Protein AF-0000000073372406 (afdb_homodimer)

Organism: Flavobacterium johnsoniae (strain ATCC 17061 / DSM 2064 / JCM 8514 / BCRC 14874 / CCUG 350202 / NBRC 14942 / NCIMB 11054 / UW101) (NCBI:txid376686)

Radius of gyration: 19.35 Å; Cα contacts (8 Å, |Δi|>4): 272; chains: 2; bounding box: 42×60×46 Å

InterPro domains:
  IPR002577 Helix-turn-helix, HxlR type [PF01638] (21-106)
  IPR002577 Helix-turn-helix, HxlR type [PS51118] (12-110)
  IPR036388 Winged helix-like DNA-binding domain superfamily [G3DSA:1.10.10.10] (1-115)
  IPR036390 Winged helix DNA-binding domain superfamily [SSF46785] (7-113)

Nearest PDB structures (foldseek):
  7kd3-assembly1_A  TM=9.545E-01  e=8.702E-09  Clostridioides difficile R20291
  7bzg-assembly3_J  TM=8.828E-01  e=2.198E-08  Bacillus subtilis subsp. subtilis str. 168
  4a5m-assembly1_B  TM=9.506E-01  e=9.099E-08  Bacillus subtilis
  4a5n-assembly2_D  TM=9.277E-01  e=8.554E-08  Bacillus subtilis
  5hs8-assembly1_A  TM=7.987E-01  e=4.262E-07  Bacillus subtilis subsp. subtilis str. 168

Secondary structure (DSSP, 8-state):
-----------SHHHHHHHHH-STTHHHHHHHHHTT--SHHHHHHH-TTS-HHHHHHHHHHHHHTTSEEEEEE-SSS-EEEEEE-HHHHTTHHHHHHHHHHHHHTHHHHHHHHHHHHHHT-/-----------SHHHHHHHHH-STTHHHHHHHHHTT--SHHHHHHH-TTS-HHHHHHHHHHHHHTTSEEEEEE-SSS-EEEEEE-HHHHTTHHHHHHHHHHHHHTHHHHHHHHHHHHHHT-

Solvent-accessible surface area (backbone atoms only — not comparable to full-atom values): 13699 Å² total; per-residue (Å²): 132,85,79,78,78,69,71,73,87,67,81,46,18,52,48,51,39,48,71,71,53,61,52,96,53,43,63,57,51,54,51,42,28,70,76,65,42,33,31,68,70,54,47,41,68,74,38,68,91,51,52,69,65,59,51,49,53,46,50,50,51,34,34,70,60,50,29,31,42,81,46,77,43,93,49,94,74,72,42,58,39,42,39,65,29,78,67,29,52,68,46,48,65,47,53,47,46,47,24,48,52,22,50,75,42,36,72,60,49,54,53,44,52,52,51,52,57,56,62,76,100,132,83,76,72,79,67,73,72,88,66,80,46,19,52,48,51,39,46,72,70,50,62,52,96,52,44,62,57,50,53,51,43,28,70,74,65,44,32,32,67,70,53,47,41,68,76,39,67,91,52,52,70,67,59,51,50,52,48,50,51,52,35,34,71,61,49,29,33,41,78,46,76,43,94,47,94,73,71,42,58,38,42,40,64,30,78,68,28,52,69,45,47,66,46,52,48,46,47,24,49,51,22,52,75,43,36,72,62,49,52,53,42,52,52,52,52,57,56,62,76,98

Structure (mmCIF, N/CA/C/O backbone):
data_AF-0000000073372406-model_v1
#
loop_
_entity.id
_entity.type
_entity.pdbx_description
1 polymer 'Transcriptional regulator, HxlR family'
#
loop_
_atom_site.group_PDB
_atom_site.id
_atom_site.type_symbol
_atom_site.label_atom_id
_atom_site.label_alt_id
_atom_site.label_comp_id
_atom_site.label_asym_id
_atom_site.label_entity_id
_atom_site.label_seq_id
_atom_site.pdbx_PDB_ins_code
_atom_site.Cartn_x
_atom_site.Cartn_y
_atom_site.Cartn_z
_atom_site.occupancy
_atom_site.B_iso_or_equiv
_atom_site.auth_seq_id
_atom_site.auth_comp_id
_atom_site.auth_asym_id
_atom_site.auth_atom_id
_atom_site.pdbx_PDB_model_num
ATOM 1 N N . MET A 1 1 ? 28.688 -9.805 18.547 1 23.86 1 MET A N 1
ATOM 2 C CA . MET A 1 1 ? 27.422 -9.906 19.266 1 23.86 1 MET A CA 1
ATOM 3 C C . MET A 1 1 ? 26.25 -9.633 18.328 1 23.86 1 MET A C 1
ATOM 5 O O . MET A 1 1 ? 26.141 -8.547 17.766 1 23.86 1 MET A O 1
ATOM 9 N N . TYR A 1 2 ? 25.766 -10.469 17.375 1 35.5 2 TYR A N 1
ATOM 10 C CA . TYR A 1 2 ? 25.031 -10.359 16.109 1 35.5 2 TYR A CA 1
ATOM 11 C C . TYR A 1 2 ? 23.719 -9.609 16.312 1 35.5 2 TYR A C 1
ATOM 13 O O . TYR A 1 2 ? 23.047 -9.781 17.328 1 35.5 2 TYR A O 1
ATOM 21 N N . GLU A 1 3 ? 23.516 -8.32 15.984 1 35.31 3 GLU A N 1
ATOM 22 C CA . GLU A 1 3 ? 22.5 -7.281 16.156 1 35.31 3 GLU A CA 1
ATOM 23 C C . GLU A 1 3 ? 21.094 -7.852 15.977 1 35.31 3 GLU A C 1
ATOM 25 O O . GLU A 1 3 ? 20.812 -8.555 15 1 35.31 3 GLU A O 1
ATOM 30 N N . ARG A 1 4 ? 20.25 -8.078 17 1 38 4 ARG A N 1
ATOM 31 C CA . ARG A 1 4 ? 18.875 -8.516 17.25 1 38 4 ARG A CA 1
ATOM 32 C C . ARG A 1 4 ? 17.922 -7.984 16.188 1 38 4 ARG A C 1
ATOM 34 O O . ARG A 1 4 ? 17.859 -6.777 15.945 1 38 4 ARG A O 1
ATOM 41 N N . LYS A 1 5 ? 17.812 -8.469 15.086 1 45.03 5 LYS A N 1
ATOM 42 C CA . LYS A 1 5 ? 16.734 -8.172 14.141 1 45.03 5 LYS A CA 1
ATOM 43 C C . LYS A 1 5 ? 15.414 -7.922 14.859 1 45.03 5 LYS A C 1
ATOM 45 O O . LYS A 1 5 ? 14.891 -8.805 15.539 1 45.03 5 LYS A O 1
ATOM 50 N N . THR A 1 6 ? 15.125 -6.879 15.617 1 45.88 6 THR A N 1
ATOM 51 C CA . THR A 1 6 ? 13.961 -6.469 16.406 1 45.88 6 THR A CA 1
ATOM 52 C C . THR A 1 6 ? 12.672 -6.824 15.68 1 45.88 6 THR A C 1
ATOM 54 O O . THR A 1 6 ? 12.562 -6.645 14.461 1 45.88 6 THR A O 1
ATOM 57 N N . THR A 1 7 ? 12.008 -7.844 16.156 1 52.88 7 THR A N 1
ATOM 58 C CA . THR A 1 7 ? 10.633 -8.148 15.766 1 52.88 7 THR A CA 1
ATOM 59 C C . THR A 1 7 ? 9.844 -6.867 15.523 1 52.88 7 THR A C 1
ATOM 61 O O . THR A 1 7 ? 9.859 -5.953 16.359 1 52.88 7 THR A O 1
ATOM 64 N N . PRO A 1 8 ? 9.68 -6.629 14.234 1 58.03 8 PRO A N 1
ATOM 65 C CA . PRO A 1 8 ? 8.898 -5.402 14.039 1 58.03 8 PRO A CA 1
ATOM 66 C C . PRO A 1 8 ? 7.785 -5.234 15.07 1 58.03 8 PRO A C 1
ATOM 68 O O . PRO A 1 8 ? 7.277 -6.227 15.602 1 58.03 8 PRO A O 1
ATOM 71 N N . ASN A 1 9 ? 7.734 -4.117 15.789 1 61.56 9 ASN A N 1
ATOM 72 C CA . ASN A 1 9 ? 6.61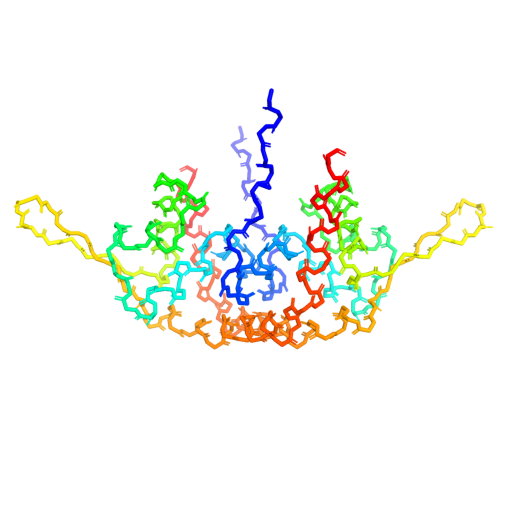3 -3.789 16.656 1 61.56 9 ASN A CA 1
ATOM 73 C C . ASN A 1 9 ? 5.281 -3.852 15.914 1 61.56 9 ASN A C 1
ATOM 75 O O . ASN A 1 9 ? 4.828 -2.846 15.367 1 61.56 9 ASN A O 1
ATOM 79 N N . LEU A 1 10 ? 4.84 -5.125 15.758 1 68.44 10 LEU A N 1
ATOM 80 C CA . LEU A 1 10 ? 3.574 -5.352 15.07 1 68.44 10 LEU A CA 1
ATOM 81 C C . LEU A 1 10 ? 2.404 -5.242 16.047 1 68.44 10 LEU A C 1
ATOM 83 O O . LEU A 1 10 ? 2.174 -6.148 16.844 1 68.44 10 LEU A O 1
ATOM 87 N N . ASN A 1 11 ? 1.784 -4.035 16.031 1 74.06 11 ASN A N 1
ATOM 88 C CA . ASN A 1 11 ? 0.797 -3.785 17.078 1 74.06 11 ASN A CA 1
ATOM 89 C C . ASN A 1 11 ? -0.62 -3.752 16.516 1 74.06 11 ASN A C 1
ATOM 91 O O . ASN A 1 11 ? -1.592 -3.686 17.266 1 74.06 11 ASN A O 1
ATOM 95 N N . CYS A 1 12 ? -0.733 -3.756 15.258 1 85.06 12 CYS A N 1
ATOM 96 C CA . CYS A 1 12 ? -2.086 -3.723 14.711 1 85.06 12 CYS A CA 1
ATOM 97 C C . CYS A 1 12 ? -2.129 -4.359 13.328 1 85.06 12 CYS A C 1
ATOM 99 O O . CYS A 1 12 ? -1.085 -4.641 12.734 1 85.06 12 CYS A O 1
ATOM 101 N N . GLY A 1 13 ? -3.309 -4.645 12.852 1 91.19 13 GLY A N 1
ATOM 102 C CA . GLY A 1 13 ? -3.518 -5.234 11.539 1 91.19 13 GLY A CA 1
ATOM 103 C C . GLY A 1 13 ? -2.861 -4.449 10.414 1 91.19 13 GLY A C 1
ATOM 104 O O . GLY A 1 13 ? -2.373 -5.031 9.445 1 91.19 13 GLY A O 1
ATOM 105 N N . LEU A 1 14 ? -2.801 -3.201 10.57 1 92.5 14 LEU A N 1
ATOM 106 C CA . LEU A 1 14 ? -2.189 -2.359 9.547 1 92.5 14 LEU A CA 1
ATOM 107 C C . LEU A 1 14 ? -0.685 -2.596 9.477 1 92.5 14 LEU A C 1
ATOM 109 O O . LEU A 1 14 ? -0.102 -2.594 8.383 1 92.5 14 LEU A O 1
ATOM 113 N N . ASP A 1 15 ? -0.069 -2.842 10.594 1 89.62 15 ASP A N 1
ATOM 114 C CA . ASP A 1 15 ? 1.354 -3.16 10.625 1 89.62 15 ASP A CA 1
ATOM 115 C C . ASP A 1 15 ? 1.642 -4.469 9.898 1 89.62 15 ASP A C 1
ATOM 117 O O . ASP A 1 15 ? 2.572 -4.547 9.094 1 89.62 15 ASP A O 1
ATOM 121 N N . LEU A 1 16 ? 0.846 -5.422 10.219 1 90.56 16 LEU A N 1
ATOM 122 C CA . LEU A 1 16 ? 1.025 -6.754 9.656 1 90.56 16 LEU A CA 1
ATOM 123 C C . LEU A 1 16 ? 0.877 -6.727 8.141 1 90.56 16 LEU A C 1
ATOM 125 O O . LEU A 1 16 ? 1.717 -7.273 7.418 1 90.56 16 LEU A O 1
ATOM 129 N N . ILE A 1 17 ? -0.151 -6.043 7.707 1 89.69 17 ILE A N 1
ATOM 130 C CA . ILE A 1 17 ? -0.413 -5.984 6.273 1 89.69 17 ILE A CA 1
ATOM 131 C C . ILE A 1 17 ? 0.701 -5.207 5.574 1 89.69 17 ILE A C 1
ATOM 133 O O . ILE A 1 17 ? 1.104 -5.551 4.461 1 89.69 17 ILE A O 1
ATOM 137 N N . GLY A 1 18 ? 1.164 -4.191 6.219 1 89.44 18 GLY A N 1
ATOM 138 C CA . GLY A 1 18 ? 2.264 -3.408 5.672 1 89.44 18 GLY A CA 1
ATOM 139 C C . GLY A 1 18 ? 3.51 -4.234 5.414 1 89.44 18 GLY A C 1
ATOM 140 O O . GLY A 1 18 ? 4.203 -4.023 4.414 1 89.44 18 GLY A O 1
ATOM 141 N N . GLU A 1 19 ? 3.756 -5.184 6.258 1 89.25 19 GLU A N 1
ATOM 142 C CA . GLU A 1 19 ? 4.926 -6.043 6.094 1 89.25 19 GLU A CA 1
ATOM 143 C C . GLU A 1 19 ? 4.734 -7.023 4.941 1 89.25 19 GLU A C 1
ATOM 145 O O . GLU A 1 19 ? 5.688 -7.359 4.238 1 89.25 19 GLU A O 1
ATOM 150 N N . VAL A 1 20 ? 3.541 -7.363 4.691 1 91.88 20 VAL A N 1
ATOM 151 C CA . VAL A 1 20 ? 3.26 -8.445 3.752 1 91.88 20 VAL A CA 1
ATOM 152 C C . VAL A 1 20 ? 2.939 -7.863 2.377 1 91.88 20 VAL A C 1
ATOM 154 O O . VAL A 1 20 ? 3.334 -8.422 1.352 1 91.88 20 VAL A O 1
ATOM 157 N N . LEU A 1 21 ? 2.312 -6.695 2.402 1 92.38 21 LEU A N 1
ATOM 158 C CA . LEU A 1 21 ? 1.768 -6.223 1.135 1 92.38 21 LEU A CA 1
ATOM 159 C C . LEU A 1 21 ? 2.498 -4.969 0.664 1 92.38 21 LEU A C 1
ATOM 161 O O . LEU A 1 21 ? 2.232 -4.461 -0.429 1 92.38 21 LEU A O 1
ATOM 165 N N . TYR A 1 22 ? 3.375 -4.527 1.542 1 91.62 22 TYR A N 1
ATOM 166 C CA . TYR A 1 22 ? 4.117 -3.367 1.058 1 91.62 22 TYR A CA 1
ATOM 167 C C . TYR A 1 22 ? 4.969 -3.729 -0.152 1 91.62 22 TYR A C 1
ATOM 169 O O . TYR A 1 22 ? 5.809 -4.629 -0.081 1 91.62 22 TYR A O 1
ATOM 177 N N . GLY A 1 23 ? 4.805 -3.094 -1.204 1 93.75 23 GLY A N 1
ATOM 178 C CA . GLY A 1 23 ? 5.363 -3.262 -2.535 1 93.75 23 GLY A CA 1
ATOM 179 C C . GLY A 1 23 ? 4.547 -2.582 -3.617 1 93.75 23 GLY A C 1
ATOM 180 O O . GLY A 1 23 ? 3.322 -2.717 -3.654 1 93.75 23 GLY A O 1
ATOM 181 N N . LYS A 1 24 ? 5.207 -1.889 -4.457 1 92.31 24 LYS A N 1
ATOM 182 C CA . LYS A 1 24 ? 4.508 -1.009 -5.387 1 92.31 24 LYS A CA 1
ATOM 183 C C . LYS A 1 24 ? 3.578 -1.803 -6.301 1 92.31 24 LYS A C 1
ATOM 185 O O . LYS A 1 24 ? 2.51 -1.319 -6.68 1 92.31 24 LYS A O 1
ATOM 190 N N . TRP A 1 25 ? 3.934 -3.059 -6.508 1 95.12 25 TRP A N 1
ATOM 191 C CA . TRP A 1 25 ? 3.225 -3.77 -7.57 1 95.12 25 TRP A CA 1
ATOM 192 C C . TRP A 1 25 ? 2.463 -4.965 -7.008 1 95.12 25 TRP A C 1
ATOM 194 O O . TRP A 1 25 ? 1.696 -5.613 -7.727 1 95.12 25 TRP A O 1
ATOM 204 N N . LYS A 1 26 ? 2.598 -5.188 -5.754 1 96.44 26 LYS A N 1
ATOM 205 C CA . LYS A 1 26 ? 2.059 -6.41 -5.168 1 96.44 26 LYS A CA 1
ATOM 206 C C . LYS A 1 26 ? 0.541 -6.465 -5.312 1 96.44 26 LYS A C 1
ATOM 208 O O . LYS A 1 26 ? -0.013 -7.5 -5.691 1 96.44 26 LYS A O 1
ATOM 213 N N . ILE A 1 27 ? -0.074 -5.363 -5.035 1 96.31 27 ILE A N 1
ATOM 214 C CA . ILE A 1 27 ? -1.532 -5.336 -5.086 1 96.31 27 ILE A CA 1
ATOM 215 C C . ILE A 1 27 ? -2.006 -5.555 -6.52 1 96.31 27 ILE A C 1
ATOM 217 O O . ILE A 1 27 ? -2.936 -6.328 -6.762 1 96.31 27 ILE A O 1
ATOM 221 N N . ARG A 1 28 ? -1.401 -4.969 -7.457 1 95.31 28 ARG A N 1
ATOM 222 C CA . ARG A 1 28 ? -1.77 -5.148 -8.859 1 95.31 28 ARG A CA 1
ATOM 223 C C . ARG A 1 28 ? -1.5 -6.582 -9.312 1 95.31 28 ARG A C 1
ATOM 225 O O . ARG A 1 28 ? -2.299 -7.164 -10.047 1 95.31 28 ARG A O 1
ATOM 232 N N . LEU A 1 29 ? -0.367 -7.078 -8.883 1 97.75 29 LEU A N 1
ATOM 233 C CA . LEU A 1 29 ? -0.053 -8.461 -9.211 1 97.75 29 LEU A CA 1
ATOM 234 C C . LEU A 1 29 ? -1.155 -9.398 -8.727 1 97.75 29 LEU A C 1
ATOM 236 O O . LEU A 1 29 ? -1.649 -10.234 -9.492 1 97.75 29 LEU A O 1
ATOM 240 N N . LEU A 1 30 ? -1.56 -9.211 -7.508 1 98.19 30 LEU A N 1
ATOM 241 C CA . LEU A 1 30 ? -2.604 -10.047 -6.934 1 98.19 30 LEU A CA 1
ATOM 242 C C . LEU A 1 30 ? -3.908 -9.906 -7.707 1 98.19 30 LEU A C 1
ATOM 244 O O . LEU A 1 30 ? -4.594 -10.891 -7.973 1 98.19 30 LEU A O 1
ATOM 248 N N . TRP A 1 31 ? -4.195 -8.688 -8.047 1 97.69 31 TRP A N 1
ATOM 249 C CA . TRP A 1 31 ? -5.434 -8.414 -8.773 1 97.69 31 TRP A CA 1
AT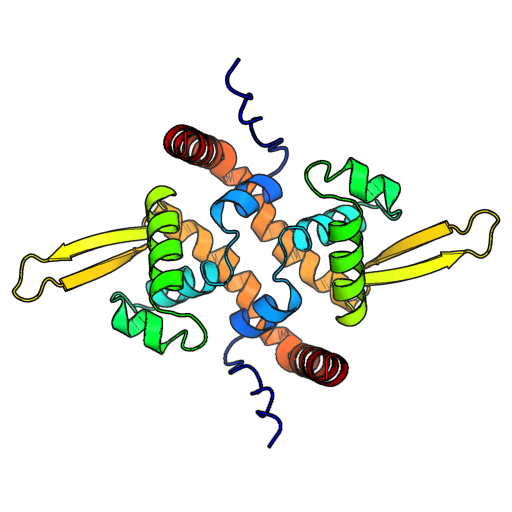OM 250 C C . TRP A 1 31 ? -5.426 -9.102 -10.141 1 97.69 31 TRP A C 1
ATOM 252 O O . TRP A 1 31 ? -6.383 -9.789 -10.5 1 97.69 31 TRP A O 1
ATOM 262 N N . PHE A 1 32 ? -4.363 -8.953 -10.898 1 97.62 32 PHE A N 1
ATOM 263 C CA . PHE A 1 32 ? -4.312 -9.5 -12.25 1 97.62 32 PHE A CA 1
ATOM 264 C C . PHE A 1 32 ? -4.242 -11.023 -12.219 1 97.62 32 PHE A C 1
ATOM 266 O O . PHE A 1 32 ? -4.805 -11.688 -13.086 1 97.62 32 PHE A O 1
ATOM 273 N N . ILE A 1 33 ? -3.561 -11.562 -11.234 1 98.56 33 ILE A N 1
ATOM 274 C CA . ILE A 1 33 ? -3.584 -13.016 -11.086 1 98.56 33 ILE A CA 1
ATOM 275 C C . ILE A 1 33 ? -5.012 -13.484 -10.828 1 98.56 33 ILE A C 1
ATOM 277 O O . ILE A 1 33 ? -5.461 -14.477 -11.406 1 98.56 33 ILE A O 1
ATOM 281 N N . ASN A 1 34 ? -5.664 -12.766 -9.992 1 98.12 34 ASN A N 1
ATOM 282 C CA . ASN A 1 34 ? -7.066 -13.062 -9.719 1 98.12 34 ASN A CA 1
ATOM 283 C C . ASN A 1 34 ? -7.91 -13.008 -10.984 1 98.12 34 ASN A C 1
ATOM 285 O O . ASN A 1 34 ? -8.859 -13.789 -11.141 1 98.12 34 ASN A O 1
ATOM 289 N N . GLU A 1 35 ? -7.637 -12.133 -11.859 1 97.25 35 GLU A N 1
ATOM 290 C CA . GLU A 1 35 ? -8.375 -11.945 -13.102 1 97.25 35 GLU A CA 1
ATOM 291 C C . GLU A 1 35 ? -8.016 -13.008 -14.133 1 97.25 35 GLU A C 1
ATOM 293 O O . GLU A 1 35 ? -8.586 -13.047 -15.219 1 97.25 35 GLU A O 1
ATOM 298 N N . GLY A 1 36 ? -6.961 -13.781 -13.883 1 97.62 36 GLY A N 1
ATOM 299 C CA . GLY A 1 36 ? -6.688 -14.906 -14.758 1 97.62 36 GLY A CA 1
ATOM 300 C C . GLY A 1 36 ? -5.367 -14.789 -15.5 1 97.62 36 GLY A C 1
ATOM 301 O O . GLY A 1 36 ? -5.027 -15.648 -16.312 1 97.62 36 GLY A O 1
ATOM 302 N N . HIS A 1 37 ? -4.637 -13.711 -15.25 1 97.06 37 HIS A N 1
ATOM 303 C CA . HIS A 1 37 ? -3.303 -13.586 -15.82 1 97.06 37 HIS A CA 1
ATOM 304 C C . HIS A 1 37 ? -2.275 -14.359 -15 1 97.06 37 HIS A C 1
ATOM 306 O O . HIS A 1 37 ? -1.933 -13.953 -13.891 1 97.06 37 HIS A O 1
ATOM 312 N N . LYS A 1 38 ? -1.682 -15.391 -15.555 1 96.31 38 LYS A N 1
ATOM 313 C CA . LYS A 1 38 ? -0.98 -16.375 -14.742 1 96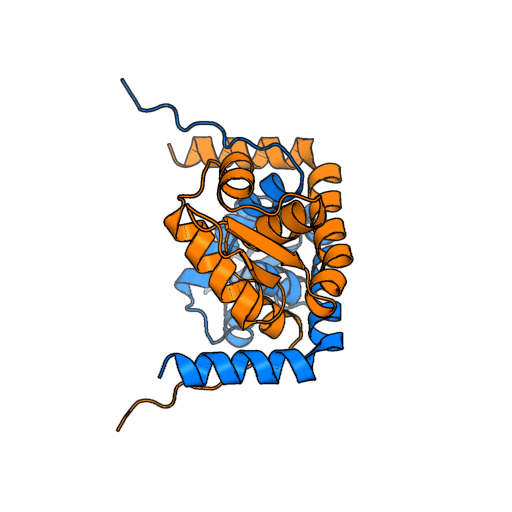.31 38 LYS A CA 1
ATOM 314 C C . LYS A 1 38 ? 0.517 -16.375 -15.039 1 96.31 38 LYS A C 1
ATOM 316 O O . LYS A 1 38 ? 1.321 -16.812 -14.211 1 96.31 38 LYS A O 1
ATOM 321 N N . ARG A 1 39 ? 0.866 -15.93 -16.219 1 97.69 39 ARG A N 1
ATOM 322 C CA . ARG A 1 39 ? 2.258 -16.062 -16.625 1 97.69 39 ARG A CA 1
ATOM 323 C C . ARG A 1 39 ? 3.027 -14.773 -16.406 1 97.69 39 ARG A C 1
ATOM 325 O O . ARG A 1 39 ? 2.467 -13.68 -16.531 1 97.69 39 ARG A O 1
ATOM 332 N N . PRO A 1 40 ? 4.352 -14.914 -16.203 1 97.56 40 PRO A N 1
ATOM 333 C CA . PRO A 1 40 ? 5.172 -13.719 -15.992 1 97.56 40 PRO A CA 1
ATOM 334 C C . PRO A 1 40 ? 5.055 -12.719 -17.141 1 97.56 40 PRO A C 1
ATOM 336 O O . PRO A 1 40 ? 4.941 -11.516 -16.922 1 97.56 40 PRO A O 1
ATOM 339 N N . SER A 1 41 ? 5.059 -13.25 -18.312 1 97.12 41 SER A N 1
ATOM 340 C CA . SER A 1 41 ? 4.98 -12.383 -19.484 1 97.12 41 SER A CA 1
ATOM 341 C C . SER A 1 41 ? 3.65 -11.641 -19.531 1 97.12 41 SER A C 1
ATOM 343 O O . SER A 1 41 ? 3.604 -10.469 -19.922 1 97.12 41 SER A O 1
ATOM 345 N N . GLU A 1 42 ? 2.553 -12.289 -19.203 1 97.75 42 GLU A N 1
ATOM 346 C CA . GLU A 1 42 ? 1.236 -11.664 -19.141 1 97.75 42 GLU A CA 1
ATOM 347 C C . GLU A 1 42 ? 1.198 -10.57 -18.078 1 97.75 42 GLU A C 1
ATOM 349 O O . GLU A 1 42 ? 0.675 -9.477 -18.312 1 97.75 42 GLU A O 1
ATOM 354 N N . LEU A 1 43 ? 1.759 -10.836 -16.938 1 97.75 43 LEU A N 1
ATOM 355 C CA . LEU A 1 43 ? 1.786 -9.883 -15.828 1 97.75 43 LEU A CA 1
ATOM 356 C C . LEU A 1 43 ? 2.645 -8.672 -16.172 1 97.75 43 LEU A C 1
ATOM 358 O O . LEU A 1 43 ? 2.273 -7.535 -15.883 1 97.75 43 LEU A O 1
ATOM 362 N N . GLN A 1 44 ? 3.713 -8.891 -16.859 1 97.31 44 GLN A N 1
ATOM 363 C CA . GLN A 1 44 ? 4.574 -7.809 -17.328 1 97.31 44 GLN A CA 1
ATOM 364 C C . GLN A 1 44 ? 3.83 -6.887 -18.281 1 97.31 44 GLN A C 1
ATOM 366 O O . GLN A 1 44 ? 3.977 -5.664 -18.219 1 97.31 44 GLN A O 1
ATOM 371 N N . ARG A 1 45 ? 3.061 -7.473 -19.172 1 96.06 45 ARG A N 1
ATOM 372 C CA . ARG A 1 45 ? 2.291 -6.688 -20.141 1 96.06 45 ARG A CA 1
ATOM 373 C C . ARG A 1 45 ? 1.266 -5.809 -19.438 1 96.06 45 ARG A C 1
ATOM 375 O O . ARG A 1 45 ? 0.984 -4.691 -19.875 1 96.06 45 ARG A O 1
ATOM 382 N N . LYS A 1 46 ? 0.732 -6.285 -18.344 1 94.69 46 LYS A N 1
ATOM 383 C CA . LYS A 1 46 ? -0.294 -5.559 -17.594 1 94.69 46 LYS A CA 1
ATOM 384 C C . LYS A 1 46 ? 0.323 -4.457 -16.734 1 94.69 46 LYS A C 1
ATOM 386 O O . LYS A 1 46 ? -0.36 -3.51 -16.344 1 94.69 46 LYS A O 1
ATOM 391 N N . ILE A 1 47 ? 1.594 -4.598 -16.422 1 94.44 47 ILE A N 1
ATOM 392 C CA . ILE A 1 47 ? 2.299 -3.629 -15.586 1 94.44 47 ILE A CA 1
ATOM 393 C C . ILE A 1 47 ? 3.578 -3.178 -16.281 1 94.44 47 ILE A C 1
ATOM 395 O O . ILE A 1 47 ? 4.684 -3.434 -15.805 1 94.44 47 ILE A O 1
ATOM 399 N N . PRO A 1 48 ? 3.43 -2.422 -17.312 1 93 48 PRO A N 1
ATOM 400 C CA . PRO A 1 48 ? 4.578 -2.1 -18.156 1 93 48 PRO A CA 1
ATOM 401 C C . PRO A 1 48 ? 5.57 -1.161 -17.484 1 93 48 PRO A C 1
ATOM 403 O O . PRO A 1 48 ? 6.738 -1.096 -17.875 1 93 48 PRO A O 1
ATOM 406 N N . ASP A 1 49 ? 5.172 -0.488 -16.469 1 91.25 49 ASP A N 1
ATOM 407 C CA . ASP A 1 49 ? 6.027 0.485 -15.797 1 91.25 49 ASP A CA 1
ATOM 408 C C . ASP A 1 49 ? 7.012 -0.206 -14.859 1 91.25 49 ASP A C 1
ATOM 410 O O . ASP A 1 49 ? 7.949 0.421 -14.359 1 91.25 49 ASP A O 1
ATOM 414 N N . ALA A 1 50 ? 6.848 -1.511 -14.633 1 94.25 50 ALA A N 1
ATOM 415 C CA . ALA A 1 50 ? 7.742 -2.277 -13.773 1 94.25 50 ALA A CA 1
ATOM 416 C C . ALA A 1 50 ? 8.695 -3.135 -14.602 1 94.25 50 ALA A C 1
ATOM 418 O O . ALA A 1 50 ? 8.305 -3.703 -15.625 1 94.25 50 ALA A O 1
ATOM 419 N N . SER A 1 51 ? 9.875 -3.23 -14.141 1 96.69 51 SER A N 1
ATOM 420 C CA . SER A 1 51 ? 10.789 -4.16 -14.789 1 96.69 51 SER A CA 1
ATOM 421 C C . SER A 1 51 ? 10.445 -5.605 -14.453 1 96.69 51 SER A C 1
ATOM 423 O O . SER A 1 51 ? 9.828 -5.875 -13.422 1 96.69 51 SER A O 1
ATOM 425 N N . ARG A 1 52 ? 10.922 -6.43 -15.281 1 96 52 ARG A N 1
ATOM 426 C CA . ARG A 1 52 ? 10.719 -7.852 -15.039 1 96 52 ARG A CA 1
ATOM 427 C C . ARG A 1 52 ? 11.359 -8.281 -13.719 1 96 52 ARG A C 1
ATOM 429 O O . ARG A 1 52 ? 10.797 -9.102 -12.992 1 96 52 ARG A O 1
ATOM 436 N N . ARG A 1 53 ? 12.453 -7.793 -13.477 1 97.38 53 ARG A N 1
ATOM 437 C CA . ARG A 1 53 ? 13.172 -8.125 -12.25 1 97.38 53 ARG A CA 1
ATOM 438 C C . ARG A 1 53 ? 12.352 -7.762 -11.016 1 97.38 53 ARG A C 1
ATOM 440 O O . ARG A 1 53 ? 12.195 -8.57 -10.102 1 97.38 53 ARG A O 1
ATOM 447 N N . VAL A 1 54 ? 11.812 -6.582 -10.977 1 97.62 54 VAL A N 1
ATOM 448 C CA . VAL A 1 54 ? 11.047 -6.098 -9.828 1 97.62 54 VAL A CA 1
ATOM 449 C C . VAL A 1 54 ? 9.781 -6.93 -9.664 1 97.62 54 VAL A C 1
ATOM 451 O O . VAL A 1 54 ? 9.414 -7.297 -8.539 1 97.62 54 VAL A O 1
ATOM 454 N N . LEU A 1 55 ? 9.125 -7.273 -10.742 1 97.94 55 LEU A N 1
ATOM 455 C CA . LEU A 1 55 ? 7.941 -8.117 -10.672 1 97.94 55 LEU A CA 1
ATOM 456 C C . LEU A 1 55 ? 8.289 -9.492 -10.109 1 97.94 55 LEU A C 1
ATOM 458 O O . LEU A 1 55 ? 7.559 -10.023 -9.273 1 97.94 55 LEU A O 1
ATOM 462 N N . ASN A 1 56 ? 9.398 -10.023 -10.547 1 97.69 56 ASN A N 1
ATOM 463 C CA . ASN A 1 56 ? 9.82 -11.336 -10.062 1 97.69 56 ASN A CA 1
ATOM 464 C C . ASN A 1 56 ? 10.117 -11.312 -8.562 1 97.69 56 ASN A C 1
ATOM 466 O O . ASN A 1 56 ? 9.758 -12.25 -7.844 1 97.69 56 ASN A O 1
ATOM 470 N N . ILE A 1 57 ? 10.781 -10.32 -8.172 1 97.69 57 ILE A N 1
ATOM 471 C CA . ILE A 1 57 ? 11.078 -10.172 -6.75 1 97.69 57 ILE A CA 1
ATOM 472 C C . ILE A 1 57 ? 9.781 -10.117 -5.953 1 97.69 57 ILE A C 1
ATOM 474 O O . ILE A 1 57 ? 9.633 -10.812 -4.949 1 97.69 57 ILE A O 1
ATOM 478 N N . GLN A 1 58 ? 8.805 -9.328 -6.395 1 97.88 58 GLN A N 1
ATOM 479 C CA . GLN A 1 58 ? 7.551 -9.18 -5.668 1 97.88 58 GLN A CA 1
ATOM 480 C C . GLN A 1 58 ? 6.719 -10.453 -5.742 1 97.88 58 GLN A C 1
ATOM 482 O O . GLN A 1 58 ? 6.039 -10.812 -4.777 1 97.88 58 GLN A O 1
ATOM 487 N N . LEU A 1 59 ? 6.781 -11.164 -6.836 1 98.31 59 LEU A N 1
ATOM 488 C CA . LEU A 1 59 ? 6.102 -12.453 -6.949 1 98.31 59 LEU A CA 1
ATOM 489 C C . LEU A 1 59 ? 6.688 -13.461 -5.969 1 98.31 59 LEU A C 1
ATOM 491 O O . LEU A 1 59 ? 5.945 -14.219 -5.328 1 98.31 59 LEU A O 1
ATOM 495 N N . LYS A 1 60 ? 7.984 -13.484 -5.883 1 97.25 60 LYS A N 1
ATOM 496 C CA . LYS A 1 60 ? 8.648 -14.375 -4.934 1 97.25 60 LYS A CA 1
ATOM 497 C C . LYS A 1 60 ? 8.227 -14.062 -3.502 1 97.25 60 LYS A C 1
ATOM 499 O O . LYS A 1 60 ? 7.957 -14.977 -2.717 1 97.25 60 LYS A O 1
ATOM 504 N N . GLU A 1 61 ? 8.188 -12.797 -3.154 1 96.44 61 GLU A N 1
ATOM 505 C CA . GLU A 1 61 ? 7.758 -12.391 -1.821 1 96.44 61 GLU A CA 1
ATOM 506 C C . GLU A 1 61 ? 6.316 -12.812 -1.549 1 96.44 61 GLU A C 1
ATOM 508 O O . GLU A 1 61 ? 5.996 -13.273 -0.452 1 96.44 61 GLU A O 1
ATOM 513 N N . LEU A 1 62 ? 5.457 -12.633 -2.529 1 97.75 62 LEU A N 1
ATOM 514 C CA . LEU A 1 62 ? 4.062 -13.039 -2.393 1 97.75 62 LEU A CA 1
ATOM 515 C C . LEU A 1 62 ? 3.949 -14.547 -2.197 1 97.75 62 LEU A C 1
ATOM 517 O O . LEU A 1 62 ? 3.088 -15.016 -1.451 1 97.75 62 LEU A O 1
ATOM 521 N N . GLU A 1 63 ? 4.816 -15.258 -2.881 1 97.38 63 GLU A N 1
ATOM 522 C CA . GLU A 1 63 ? 4.871 -16.703 -2.703 1 97.38 63 GLU A CA 1
ATOM 523 C C . GLU A 1 63 ? 5.32 -17.078 -1.291 1 97.38 63 GLU A C 1
ATOM 525 O O . GLU A 1 63 ? 4.711 -17.922 -0.638 1 97.38 63 GLU A O 1
ATOM 530 N N . GLU A 1 64 ? 6.344 -16.438 -0.826 1 94.94 64 GLU A N 1
ATOM 531 C CA . GLU A 1 64 ? 6.895 -16.688 0.501 1 94.94 64 GLU A CA 1
ATOM 532 C C . GLU A 1 64 ? 5.875 -16.375 1.593 1 94.94 64 GLU A C 1
ATOM 534 O O . GLU A 1 64 ? 5.879 -17.016 2.65 1 94.94 64 GLU A O 1
ATOM 539 N N . HIS A 1 65 ? 5.004 -15.438 1.314 1 95.81 65 HIS A N 1
ATOM 540 C CA . HIS A 1 65 ? 3.98 -15.078 2.289 1 95.81 65 HIS A CA 1
ATOM 541 C C . HIS A 1 65 ? 2.697 -15.867 2.053 1 95.81 65 HIS A C 1
ATOM 543 O O . HIS A 1 65 ? 1.651 -15.547 2.621 1 95.81 65 HIS A O 1
ATOM 549 N N . GLU A 1 66 ? 2.766 -16.781 1.141 1 97.44 66 GLU A N 1
ATOM 550 C CA . GLU A 1 66 ? 1.724 -17.781 0.923 1 97.44 66 GLU A CA 1
ATOM 551 C C . GLU A 1 66 ? 0.471 -17.156 0.321 1 97.44 66 GLU A C 1
ATOM 553 O O . GLU A 1 66 ? -0.639 -17.641 0.524 1 97.44 66 GLU A O 1
ATOM 558 N N . LEU A 1 67 ? 0.655 -16.078 -0.341 1 98.06 67 LEU A N 1
ATOM 559 C CA . LEU A 1 67 ? -0.468 -15.414 -0.997 1 98.06 67 LEU A CA 1
ATOM 560 C C . LEU A 1 67 ? -0.616 -15.891 -2.436 1 98.06 67 LEU A C 1
ATOM 562 O O . LEU A 1 67 ? -1.715 -15.867 -2.994 1 98.06 67 LEU A O 1
ATOM 566 N N . VAL A 1 68 ? 0.493 -16.297 -3.021 1 98.56 68 VAL A N 1
ATOM 567 C CA . VAL A 1 68 ? 0.543 -16.781 -4.402 1 98.56 68 VAL A CA 1
ATOM 568 C C . VAL A 1 68 ? 1.236 -18.141 -4.457 1 98.56 68 VAL A C 1
ATOM 570 O O . VAL A 1 68 ? 2.166 -18.391 -3.691 1 98.56 68 VAL A O 1
ATOM 573 N N . SER A 1 69 ? 0.713 -18.969 -5.348 1 98.62 69 SER A N 1
ATOM 574 C CA . SER A 1 69 ? 1.356 -20.25 -5.648 1 98.62 69 SER A CA 1
ATOM 575 C C . SER A 1 69 ? 2.004 -20.234 -7.027 1 98.62 69 SER A C 1
ATOM 577 O O . SER A 1 69 ? 1.438 -19.688 -7.977 1 98.62 69 SER A O 1
ATOM 579 N N . LYS A 1 70 ? 3.143 -20.766 -7.055 1 98.31 70 LYS A N 1
ATOM 580 C CA . LYS A 1 70 ? 3.895 -20.891 -8.305 1 98.31 70 LYS A CA 1
ATOM 581 C C . LYS A 1 70 ? 3.984 -22.344 -8.758 1 98.31 70 LYS A C 1
ATOM 583 O O . LYS A 1 70 ? 4.34 -23.219 -7.973 1 98.31 70 LYS A O 1
ATOM 588 N N . ILE A 1 71 ? 3.633 -22.609 -9.977 1 98 71 ILE A N 1
ATOM 589 C CA . ILE A 1 71 ? 3.762 -23.938 -10.562 1 98 71 ILE A CA 1
ATOM 590 C C . ILE A 1 71 ? 4.68 -23.891 -11.781 1 98 71 ILE A C 1
ATOM 592 O O . ILE A 1 71 ? 4.527 -23.016 -12.641 1 98 71 ILE A O 1
ATOM 596 N N . ILE A 1 72 ? 5.613 -24.75 -11.781 1 97.12 72 ILE A N 1
ATOM 597 C CA . ILE A 1 72 ? 6.523 -24.859 -12.914 1 97.12 72 ILE A CA 1
ATOM 598 C C . ILE A 1 72 ? 6.191 -26.109 -13.727 1 97.12 72 ILE A C 1
ATOM 600 O O . ILE A 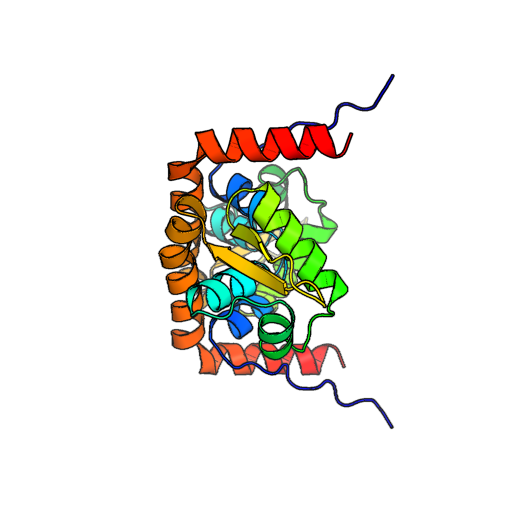1 72 ? 6.121 -27.203 -13.172 1 97.12 72 ILE A O 1
ATOM 604 N N . TYR A 1 73 ? 5.93 -25.969 -15.016 1 96.25 73 TYR A N 1
ATOM 605 C CA . TYR A 1 73 ? 5.672 -27.078 -15.922 1 96.25 73 TYR A CA 1
ATOM 606 C C . TYR A 1 73 ? 6.945 -27.484 -16.656 1 96.25 73 TYR A C 1
ATOM 608 O O . TYR A 1 73 ? 7.602 -26.656 -17.281 1 96.25 73 TYR A O 1
ATOM 616 N N . PRO A 1 74 ? 7.23 -28.688 -16.531 1 94.5 74 PRO A N 1
ATOM 617 C CA . PRO A 1 74 ? 8.477 -29.188 -17.125 1 94.5 74 PRO A CA 1
ATOM 618 C C . PRO A 1 74 ? 8.383 -29.375 -18.641 1 94.5 74 PRO A C 1
ATOM 620 O O . PRO A 1 74 ? 8.477 -30.484 -19.141 1 94.5 74 PRO A O 1
ATOM 623 N N . VAL A 1 75 ? 8.109 -28.453 -19.375 1 94.69 75 VAL A N 1
ATOM 624 C CA . VAL A 1 75 ? 8.125 -28.406 -20.828 1 94.69 75 VAL A CA 1
ATOM 625 C C . VAL A 1 75 ? 9.359 -27.641 -21.312 1 94.69 75 VAL A C 1
ATOM 627 O O . VAL A 1 75 ? 10.125 -27.109 -20.5 1 94.69 75 VAL A O 1
ATOM 630 N N . VAL A 1 76 ? 9.711 -27.797 -22.578 1 93.44 76 VAL A N 1
ATOM 631 C CA . VAL A 1 76 ? 10.844 -27.078 -23.141 1 93.44 76 VAL A CA 1
ATOM 632 C C . VAL A 1 76 ? 10.336 -25.969 -24.062 1 93.44 76 VAL A C 1
ATOM 634 O O . VAL A 1 76 ? 9.656 -26.234 -25.047 1 93.44 76 VAL A O 1
ATOM 637 N N . PRO A 1 77 ? 10.617 -24.625 -23.656 1 94.19 77 PRO A N 1
ATOM 638 C CA . PRO A 1 77 ? 11.211 -24.094 -22.422 1 94.19 77 PRO A CA 1
ATOM 639 C C . PRO A 1 77 ? 10.266 -24.172 -21.219 1 94.19 77 PRO A C 1
ATOM 641 O O . PRO A 1 77 ? 9.047 -24.219 -21.406 1 94.19 77 PRO A O 1
ATOM 644 N N . PRO A 1 78 ? 10.805 -24.156 -20.062 1 95.62 78 PRO A N 1
ATOM 645 C CA . PRO A 1 78 ? 9.938 -24.281 -18.891 1 95.62 78 PRO A CA 1
ATOM 646 C C . PRO A 1 78 ? 8.875 -23.188 -18.812 1 95.62 78 PRO A C 1
ATOM 648 O O . PRO A 1 78 ? 9.141 -22.047 -19.188 1 95.62 78 PRO A O 1
ATOM 651 N N . LYS A 1 79 ? 7.695 -23.656 -18.422 1 95.56 79 LYS A N 1
ATOM 652 C CA . LYS A 1 79 ? 6.578 -22.719 -18.266 1 95.56 79 LYS A CA 1
ATOM 653 C C . LYS A 1 79 ? 6.234 -22.516 -16.797 1 95.56 79 LYS A C 1
ATOM 655 O O . LYS A 1 79 ? 6.207 -23.469 -16.016 1 95.56 79 LYS A O 1
ATOM 660 N N . VAL A 1 80 ? 6.02 -21.234 -16.453 1 97.5 80 VAL A N 1
ATOM 661 C CA . VAL A 1 80 ? 5.68 -20.906 -15.07 1 97.5 80 VAL A CA 1
ATOM 662 C C . VAL A 1 80 ? 4.297 -20.25 -15.023 1 97.5 80 VAL A C 1
ATOM 664 O O . VAL A 1 80 ? 3.961 -19.438 -15.883 1 97.5 80 VAL A O 1
ATOM 667 N N . GLU A 1 81 ? 3.52 -20.703 -13.992 1 98.44 81 GLU A N 1
ATOM 668 C CA . GLU A 1 81 ? 2.215 -20.078 -13.781 1 98.44 81 GLU A CA 1
ATOM 669 C C . GLU A 1 81 ? 2.002 -19.734 -12.312 1 98.44 81 GLU A C 1
ATOM 671 O O . GLU A 1 81 ? 2.443 -20.469 -11.43 1 98.44 81 GLU A O 1
ATOM 676 N N . TYR A 1 82 ? 1.294 -18.625 -12.141 1 98.75 82 TYR A N 1
ATOM 677 C CA . TYR A 1 82 ? 0.942 -18.172 -10.797 1 98.75 82 TYR A CA 1
ATOM 678 C C . TYR A 1 82 ? -0.565 -18.234 -10.578 1 98.75 82 TYR A C 1
ATOM 680 O O . TYR A 1 82 ? -1.345 -17.969 -11.492 1 98.75 82 TYR A O 1
ATOM 688 N N . SER A 1 83 ? -0.953 -18.578 -9.383 1 98.69 83 SER A N 1
ATOM 689 C CA . SER A 1 83 ? -2.342 -18.547 -8.945 1 98.69 83 SER A CA 1
ATOM 690 C C . SER A 1 83 ? -2.447 -18.078 -7.492 1 98.69 83 SER A C 1
ATOM 692 O O . SER A 1 83 ? -1.472 -18.141 -6.742 1 98.69 83 SER A O 1
ATOM 694 N N . LEU A 1 84 ? -3.58 -17.531 -7.172 1 98.81 84 LEU A N 1
ATOM 695 C CA . LEU A 1 84 ? -3.785 -17.172 -5.773 1 98.81 84 LEU A CA 1
ATOM 696 C C . LEU A 1 84 ? -4.027 -18.422 -4.926 1 98.81 84 LEU A C 1
ATOM 698 O O . LEU A 1 84 ? -4.723 -19.344 -5.352 1 98.81 84 LEU A O 1
ATOM 702 N N . THR A 1 85 ? -3.383 -18.453 -3.777 1 98.69 85 THR A N 1
ATOM 703 C CA . THR A 1 85 ? -3.773 -19.453 -2.779 1 98.69 85 THR A CA 1
ATOM 704 C C . THR A 1 85 ? -5.129 -19.094 -2.174 1 98.69 85 THR A C 1
ATOM 706 O O . THR A 1 85 ? -5.68 -18.031 -2.445 1 98.69 85 THR A O 1
ATOM 709 N N . ASP A 1 86 ? -5.648 -20.094 -1.35 1 98.38 86 ASP A N 1
ATOM 710 C CA . ASP A 1 86 ? -6.871 -19.781 -0.618 1 98.38 86 ASP A CA 1
ATOM 711 C C . ASP A 1 86 ? -6.676 -18.547 0.275 1 98.38 86 ASP A C 1
ATOM 713 O O . ASP A 1 86 ? -7.57 -17.719 0.395 1 98.38 86 ASP A O 1
ATOM 717 N N . PHE A 1 87 ? -5.543 -18.469 0.926 1 98.19 87 PHE A N 1
ATOM 718 C CA . PHE A 1 87 ? -5.207 -17.328 1.767 1 98.19 87 PHE A CA 1
ATOM 719 C C . PHE A 1 87 ? -5.137 -16.047 0.939 1 98.19 87 PHE A C 1
ATOM 721 O O . PHE A 1 87 ? -5.695 -15.016 1.327 1 98.19 87 PHE A O 1
ATOM 728 N N . GLY A 1 88 ? -4.492 -16.078 -0.258 1 98.31 88 GLY A N 1
ATOM 729 C CA . GLY A 1 88 ? -4.418 -14.945 -1.16 1 98.31 88 GLY A CA 1
ATOM 730 C C . GLY A 1 88 ? -5.781 -14.445 -1.601 1 98.31 88 GLY A C 1
ATOM 731 O O . GLY A 1 88 ? -5.996 -13.234 -1.719 1 98.31 88 GLY A O 1
ATOM 732 N N . LYS A 1 89 ? -6.688 -15.359 -1.806 1 98.62 89 LYS A N 1
ATOM 733 C CA . LYS A 1 89 ? -8.031 -15.008 -2.264 1 98.62 89 LYS A CA 1
ATOM 734 C C . LYS A 1 89 ? -8.773 -14.188 -1.213 1 98.62 89 LYS A C 1
ATOM 736 O O . LYS A 1 89 ? -9.648 -13.391 -1.548 1 98.62 89 LYS A O 1
ATOM 741 N N . THR A 1 90 ? -8.445 -14.367 0.015 1 98.25 90 THR A N 1
ATOM 742 C CA . THR A 1 90 ? -9.125 -13.633 1.076 1 98.25 90 THR A CA 1
ATOM 743 C C . THR A 1 90 ? -8.805 -12.148 1.004 1 98.25 90 THR A C 1
ATOM 745 O O . THR A 1 90 ? -9.492 -11.328 1.624 1 98.25 90 THR A O 1
ATOM 748 N N . LEU A 1 91 ? -7.785 -11.742 0.286 1 97.75 91 LEU A N 1
ATOM 749 C CA . LEU A 1 91 ? -7.375 -10.344 0.147 1 97.75 91 LEU A CA 1
ATOM 750 C C . LEU A 1 91 ? -8.172 -9.656 -0.957 1 97.75 91 LEU A C 1
ATOM 752 O O . LEU A 1 91 ? -8.156 -8.43 -1.06 1 97.75 91 LEU A O 1
ATOM 756 N N . ILE A 1 92 ? -8.789 -10.398 -1.817 1 98.31 92 ILE A N 1
ATOM 757 C CA . ILE A 1 92 ? -9.375 -9.859 -3.039 1 98.31 92 ILE A CA 1
ATOM 758 C C . ILE A 1 92 ? -10.461 -8.844 -2.688 1 98.31 92 ILE A C 1
ATOM 760 O O . ILE A 1 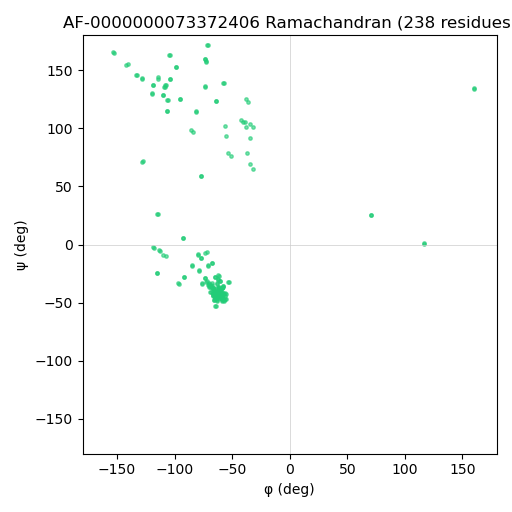92 ? -10.547 -7.777 -3.301 1 98.31 92 ILE A O 1
ATOM 764 N N . PRO A 1 93 ? -11.305 -9.102 -1.65 1 98.06 93 PRO A N 1
ATOM 765 C CA . PRO A 1 93 ? -12.281 -8.078 -1.275 1 98.06 93 PRO A CA 1
ATOM 766 C C . PRO A 1 93 ? -11.625 -6.773 -0.825 1 98.06 93 PRO A C 1
ATOM 768 O O . PRO A 1 93 ? -12.148 -5.688 -1.098 1 98.06 93 PRO A O 1
ATOM 771 N N . VAL A 1 94 ? -10.555 -6.879 -0.143 1 97.44 94 VAL A N 1
ATOM 772 C CA . VAL A 1 94 ? -9.82 -5.703 0.308 1 97.44 94 VAL A CA 1
ATOM 773 C C . VAL A 1 94 ? -9.258 -4.949 -0.896 1 97.44 94 VAL A C 1
ATOM 775 O O . VAL A 1 94 ? -9.422 -3.732 -1.005 1 97.44 94 VAL A O 1
ATOM 778 N N . ILE A 1 95 ? -8.641 -5.656 -1.797 1 97.19 95 ILE A N 1
ATOM 779 C CA . ILE A 1 95 ? -8.078 -5.078 -3.012 1 97.19 95 ILE A CA 1
ATOM 780 C C . ILE A 1 95 ? -9.188 -4.43 -3.838 1 97.19 95 ILE A C 1
ATOM 782 O O . ILE A 1 95 ? -9.008 -3.34 -4.383 1 97.19 95 ILE A O 1
ATOM 786 N N . SER A 1 96 ? -10.32 -5.078 -3.893 1 97.06 96 SER A N 1
ATOM 787 C CA . SER A 1 96 ? -11.469 -4.531 -4.605 1 97.06 96 SER A CA 1
ATOM 788 C C . SER A 1 96 ? -11.93 -3.215 -3.992 1 97.06 96 SER A C 1
ATOM 790 O O . SER A 1 96 ? -12.273 -2.273 -4.711 1 97.06 96 SER A O 1
ATOM 792 N N . ALA A 1 97 ? -11.969 -3.141 -2.68 1 96.88 97 ALA A N 1
ATOM 793 C CA . ALA A 1 97 ? -12.352 -1.91 -1.992 1 96.88 97 ALA A CA 1
ATOM 794 C C . ALA A 1 97 ? -11.398 -0.769 -2.344 1 96.88 97 ALA A C 1
ATOM 796 O O . ALA A 1 97 ? -11.836 0.36 -2.58 1 96.88 97 ALA A O 1
ATOM 797 N N . ILE A 1 98 ? -10.172 -1.084 -2.434 1 96.62 98 ILE A N 1
ATOM 798 C CA . ILE A 1 98 ? -9.148 -0.105 -2.797 1 96.62 98 ILE A CA 1
ATOM 799 C C . ILE A 1 98 ? -9.391 0.384 -4.223 1 96.62 98 ILE A C 1
ATOM 801 O O . ILE A 1 98 ? -9.461 1.591 -4.469 1 96.62 98 ILE A O 1
ATOM 805 N N . GLY A 1 99 ? -9.5 -0.528 -5.121 1 96 99 GLY A N 1
ATOM 806 C CA . GLY A 1 99 ? -9.75 -0.188 -6.512 1 96 99 GLY A CA 1
ATOM 807 C C . GLY A 1 99 ? -11.023 0.608 -6.715 1 96 99 GLY A C 1
ATOM 808 O O . GLY A 1 99 ? -11.047 1.572 -7.48 1 96 99 GLY A O 1
ATOM 809 N N . ASN A 1 100 ? -12.055 0.193 -6.055 1 96.56 100 ASN A N 1
ATOM 810 C CA . ASN A 1 100 ? -13.336 0.88 -6.168 1 96.56 100 ASN A CA 1
ATOM 811 C C . ASN A 1 100 ? -13.242 2.326 -5.691 1 96.56 100 ASN A C 1
ATOM 813 O O . ASN A 1 100 ? -13.836 3.223 -6.289 1 96.56 100 ASN A O 1
ATOM 817 N N . TRP A 1 101 ? -12.586 2.527 -4.617 1 97.19 101 TRP A N 1
ATOM 818 C CA . TRP A 1 101 ? -12.383 3.891 -4.137 1 97.19 101 TRP A CA 1
ATOM 819 C C . TRP A 1 101 ? -11.648 4.73 -5.18 1 97.19 101 TRP A C 1
ATOM 821 O O . TRP A 1 101 ? -12.023 5.879 -5.43 1 97.19 101 TRP A O 1
ATOM 831 N N . GLY A 1 102 ? -10.57 4.164 -5.762 1 95.81 102 GLY A N 1
ATOM 832 C CA . GLY A 1 102 ? -9.867 4.852 -6.832 1 95.81 102 GLY A CA 1
ATOM 833 C C . GLY A 1 102 ? -10.758 5.207 -8.008 1 95.81 102 GLY A C 1
ATOM 834 O O . GLY A 1 102 ? -10.68 6.316 -8.539 1 95.81 102 GLY A O 1
ATOM 835 N N . ASP A 1 103 ? -11.578 4.262 -8.359 1 95.56 103 ASP A N 1
ATOM 836 C CA . ASP A 1 103 ? -12.492 4.477 -9.469 1 95.56 103 ASP A CA 1
ATOM 837 C C . ASP A 1 103 ? -13.523 5.551 -9.141 1 95.56 103 ASP A C 1
ATOM 839 O O . ASP A 1 103 ? -13.82 6.414 -9.969 1 95.56 103 ASP A O 1
ATOM 843 N N . GLU A 1 104 ? -14.062 5.512 -7.969 1 96.25 104 GLU A N 1
ATOM 844 C CA . GLU A 1 104 ? -15.078 6.461 -7.523 1 96.25 104 GLU A CA 1
ATOM 845 C C . GLU A 1 104 ? -14.547 7.891 -7.527 1 96.25 104 GLU A C 1
ATOM 847 O O . GLU A 1 104 ? -15.297 8.844 -7.746 1 96.25 104 GLU A O 1
ATOM 852 N N . HIS A 1 105 ? -13.258 8.062 -7.281 1 96.44 105 HIS A N 1
ATOM 853 C CA . HIS A 1 105 ? -12.68 9.391 -7.172 1 96.44 105 HIS A CA 1
ATOM 854 C C . HIS A 1 105 ? -11.68 9.648 -8.297 1 96.44 105 HIS A C 1
ATOM 856 O O . HIS A 1 105 ? -10.758 10.461 -8.141 1 96.44 105 HIS A O 1
ATOM 862 N N . GLU A 1 106 ? -11.867 8.977 -9.375 1 94.25 106 GLU A N 1
ATOM 863 C CA . GLU A 1 106 ? -10.914 8.969 -10.477 1 94.25 106 GLU A CA 1
ATOM 864 C C . GLU A 1 106 ? -10.656 10.391 -10.984 1 94.25 106 GLU A C 1
ATOM 866 O O . GLU A 1 106 ? -9.5 10.789 -11.148 1 94.25 106 GLU A O 1
ATOM 871 N N . ALA A 1 107 ? -11.719 11.188 -11.234 1 93.5 107 ALA A N 1
ATOM 872 C CA . ALA A 1 107 ? -11.57 12.531 -11.797 1 93.5 107 ALA A CA 1
ATOM 873 C C . ALA A 1 107 ? -10.711 13.406 -10.891 1 93.5 107 ALA A C 1
ATOM 875 O O . ALA A 1 107 ? -9.789 14.078 -11.359 1 93.5 107 ALA A O 1
ATOM 876 N N . ARG A 1 108 ? -10.984 13.359 -9.656 1 93.75 108 ARG A N 1
ATOM 877 C CA . ARG A 1 108 ? -10.234 14.156 -8.688 1 93.75 108 ARG A CA 1
ATOM 878 C C . ARG A 1 108 ? -8.789 13.672 -8.594 1 93.75 108 ARG A C 1
ATOM 880 O O . ARG A 1 108 ? -7.859 14.484 -8.586 1 93.75 108 ARG A O 1
ATOM 887 N N . LEU A 1 109 ? -8.602 12.367 -8.547 1 93.69 109 LEU A N 1
ATOM 888 C CA . LEU A 1 109 ? -7.273 11.789 -8.406 1 93.69 109 LEU A CA 1
ATO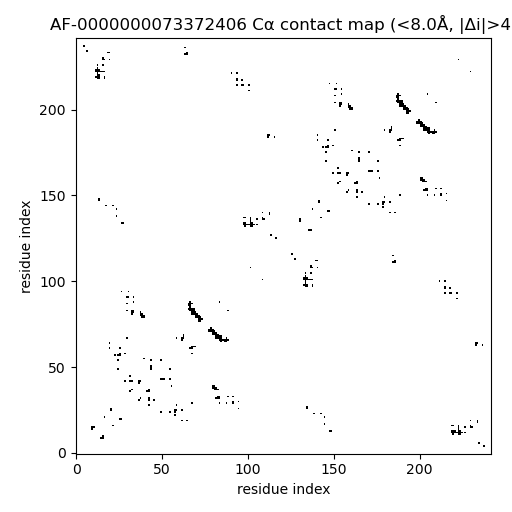M 889 C C . LEU A 1 109 ? -6.41 12.109 -9.617 1 93.69 109 LEU A C 1
ATOM 891 O O . LEU A 1 109 ? -5.227 12.438 -9.477 1 93.69 109 LEU A O 1
ATOM 895 N N . ARG A 1 110 ? -6.988 12.031 -10.734 1 91.69 110 ARG A N 1
ATOM 896 C CA . ARG A 1 110 ? -6.242 12.352 -11.953 1 91.69 110 ARG A CA 1
ATOM 897 C C . ARG A 1 110 ? -5.75 13.797 -11.93 1 91.69 110 ARG A C 1
ATOM 899 O O . ARG A 1 110 ? -4.609 14.07 -12.297 1 91.69 110 ARG A O 1
ATOM 906 N N . THR A 1 111 ? -6.594 14.672 -11.516 1 91.88 111 THR A N 1
ATOM 907 C CA . THR A 1 111 ? -6.242 16.094 -11.438 1 91.88 111 THR A CA 1
ATOM 908 C C . THR A 1 111 ? -5.109 16.312 -10.438 1 91.88 111 THR A C 1
ATOM 910 O O . THR A 1 111 ? -4.152 17.031 -10.734 1 91.88 111 THR A O 1
ATOM 913 N N . LEU A 1 112 ? -5.145 15.688 -9.32 1 90.56 112 LEU A N 1
ATOM 914 C CA . LEU A 1 112 ? -4.152 15.852 -8.258 1 90.56 112 LEU A CA 1
ATOM 915 C C . LEU A 1 112 ? -2.807 15.266 -8.68 1 90.56 112 LEU A C 1
ATOM 917 O O . LEU A 1 112 ? -1.757 15.852 -8.406 1 90.56 112 LEU A O 1
ATOM 921 N N . ILE A 1 113 ? -2.867 14.156 -9.312 1 89 113 ILE A N 1
ATOM 922 C CA . ILE A 1 113 ? -1.652 13.477 -9.742 1 89 113 ILE A CA 1
ATOM 923 C C . ILE A 1 113 ? -0.944 14.305 -10.812 1 89 113 ILE A C 1
ATOM 925 O O . ILE A 1 113 ? 0.281 14.445 -10.789 1 89 113 ILE A O 1
ATOM 929 N N . LEU A 1 114 ? -1.72 14.836 -11.695 1 86.5 114 LEU A N 1
ATOM 930 C CA . LEU A 1 114 ? -1.156 15.648 -12.766 1 86.5 114 LEU A CA 1
ATOM 931 C C . LEU A 1 114 ? -0.538 16.922 -12.211 1 86.5 114 LEU A C 1
ATOM 933 O O . LEU A 1 114 ? 0.504 17.375 -12.695 1 86.5 114 LEU A O 1
ATOM 937 N N . ARG A 1 115 ? -1.177 17.438 -11.258 1 85.94 115 ARG A N 1
ATOM 938 C CA . ARG A 1 115 ? -0.646 18.641 -10.625 1 85.94 115 ARG A CA 1
ATOM 939 C C . ARG A 1 115 ? 0.706 18.375 -9.977 1 85.94 115 ARG A C 1
ATOM 941 O O . ARG A 1 115 ? 1.616 19.203 -10.047 1 85.94 115 ARG A O 1
ATOM 948 N N . ARG A 1 116 ? 0.853 17.25 -9.359 1 81.56 116 ARG A N 1
ATOM 949 C CA . ARG A 1 116 ? 2.092 16.891 -8.68 1 81.56 116 ARG A CA 1
ATOM 950 C C . ARG A 1 116 ? 3.209 16.625 -9.688 1 81.56 116 ARG A C 1
ATOM 952 O O . ARG A 1 116 ? 4.371 16.953 -9.43 1 81.56 116 ARG A O 1
ATOM 959 N N . LEU A 1 117 ? 2.811 16.047 -10.742 1 77.69 117 LEU A N 1
ATOM 960 C CA . LEU A 1 117 ? 3.795 15.758 -11.773 1 77.69 117 LEU A CA 1
ATOM 961 C C . LEU A 1 117 ? 4.316 17.047 -12.414 1 77.69 117 LEU A C 1
ATOM 963 O O . LEU A 1 117 ? 5.496 17.125 -12.766 1 77.69 117 LEU A O 1
ATOM 967 N N . ASP A 1 118 ? 3.457 17.953 -12.484 1 75.12 118 ASP A N 1
ATOM 968 C CA . ASP A 1 118 ? 3.836 19.25 -13.047 1 75.12 118 ASP A CA 1
ATOM 969 C C . ASP A 1 118 ? 4.73 20.031 -12.094 1 75.12 118 ASP A C 1
ATOM 971 O O . ASP A 1 118 ? 5.625 20.75 -12.523 1 75.12 118 ASP A O 1
ATOM 975 N N . SER A 1 119 ? 4.473 19.797 -10.805 1 70.94 119 SER A N 1
ATOM 976 C CA . SER A 1 119 ? 5.246 20.547 -9.812 1 70.94 119 SER A CA 1
ATOM 977 C C . SER A 1 119 ? 6.656 19.984 -9.68 1 70.94 119 SER A C 1
ATOM 979 O O . SER A 1 119 ? 7.578 20.688 -9.273 1 70.94 119 SER A O 1
ATOM 981 N N . ASN A 1 120 ? 6.844 18.766 -9.812 1 62.06 120 ASN A N 1
ATOM 982 C CA . ASN A 1 120 ? 8.164 18.156 -9.734 1 62.06 120 ASN A CA 1
ATOM 983 C C . ASN A 1 120 ? 9.008 18.484 -10.961 1 62.06 120 ASN A C 1
ATOM 985 O O . ASN A 1 120 ? 10.164 18.062 -11.055 1 62.06 120 ASN A O 1
ATOM 989 N N . GLN A 1 121 ? 8.469 19.141 -12.016 1 49.06 121 GLN A N 1
ATOM 990 C CA . GLN A 1 121 ? 9.25 19.625 -13.148 1 49.06 121 GLN A CA 1
ATOM 991 C C . GLN A 1 121 ? 9.812 21.016 -12.875 1 49.06 121 GLN A C 1
ATOM 993 O O . GLN A 1 121 ? 9.188 21.812 -12.172 1 49.06 121 GLN A O 1
ATOM 998 N N . MET B 1 1 ? 16.172 17.812 -25.438 1 23.3 1 MET B N 1
ATOM 999 C CA . MET B 1 1 ? 14.781 17.453 -25.734 1 23.3 1 MET B CA 1
ATOM 1000 C C . MET B 1 1 ? 14.102 16.828 -24.531 1 23.3 1 MET B C 1
ATOM 1002 O O . MET B 1 1 ? 14.523 15.781 -24.047 1 23.3 1 MET B O 1
ATOM 1006 N N . TYR B 1 2 ? 13.703 17.469 -23.391 1 33.38 2 TYR B N 1
ATOM 1007 C CA . TYR B 1 2 ? 13.422 17.125 -22 1 33.38 2 TYR B CA 1
ATOM 1008 C C . TYR B 1 2 ? 12.383 16.016 -21.906 1 33.38 2 TYR B C 1
ATOM 1010 O O . TYR B 1 2 ? 11.406 16.016 -22.656 1 33.38 2 TYR B O 1
ATOM 1018 N N . GLU B 1 3 ? 12.719 14.719 -21.812 1 35.12 3 GLU B N 1
ATOM 1019 C CA . GLU B 1 3 ? 11.961 13.477 -21.875 1 35.12 3 GLU B CA 1
ATOM 1020 C C . GLU B 1 3 ? 10.609 13.617 -21.188 1 35.12 3 GLU B C 1
ATOM 1022 O O . GLU B 1 3 ? 10.539 14.094 -20.047 1 35.12 3 GLU B O 1
ATOM 1027 N N . ARG B 1 4 ? 9.516 13.797 -21.859 1 37.28 4 ARG B N 1
ATOM 1028 C CA . ARG B 1 4 ? 8.102 13.922 -21.516 1 37.28 4 ARG B CA 1
ATOM 1029 C C . ARG B 1 4 ? 7.734 13.055 -20.328 1 37.28 4 ARG B C 1
ATOM 1031 O O . ARG B 1 4 ? 8.078 11.875 -20.281 1 37.28 4 ARG B O 1
ATOM 1038 N N . LYS B 1 5 ? 7.773 13.492 -19.172 1 43.81 5 LYS B N 1
ATOM 1039 C CA . LYS B 1 5 ? 7.219 12.883 -17.969 1 43.81 5 LYS B CA 1
ATOM 1040 C C . LYS B 1 5 ? 5.957 12.086 -18.281 1 43.81 5 LYS B C 1
ATOM 1042 O O . LYS B 1 5 ? 4.965 12.641 -18.75 1 43.81 5 LYS B O 1
ATOM 1047 N N . THR B 1 6 ? 5.891 11.062 -18.984 1 44.47 6 THR B N 1
ATOM 1048 C CA . THR B 1 6 ? 4.785 10.258 -19.469 1 44.47 6 THR B CA 1
ATOM 1049 C C . THR B 1 6 ? 3.734 10.055 -18.391 1 44.47 6 THR B C 1
ATOM 1051 O O . THR B 1 6 ? 4.074 9.867 -17.219 1 44.47 6 THR B O 1
ATOM 1054 N N . THR B 1 7 ? 2.605 10.703 -18.516 1 52.56 7 THR B N 1
ATOM 1055 C CA . THR B 1 7 ? 1.396 10.445 -17.75 1 52.56 7 THR B CA 1
ATOM 1056 C C . THR B 1 7 ? 1.278 8.969 -17.391 1 52.56 7 THR B C 1
ATOM 1058 O O . THR B 1 7 ? 1.392 8.102 -18.266 1 52.56 7 THR B O 1
ATOM 1061 N N . PRO B 1 8 ? 1.642 8.727 -16.141 1 57.44 8 PRO B N 1
ATOM 1062 C CA . PRO B 1 8 ? 1.485 7.301 -15.812 1 57.44 8 PRO B CA 1
ATOM 1063 C C . PRO B 1 8 ? 0.262 6.68 -16.484 1 57.44 8 PRO B C 1
ATOM 1065 O O . PRO B 1 8 ? -0.718 7.375 -16.766 1 57.44 8 PRO B O 1
ATOM 1068 N N . ASN B 1 9 ? 0.42 5.633 -17.281 1 61.25 9 ASN B N 1
ATOM 1069 C CA . ASN B 1 9 ? -0.704 4.855 -17.797 1 61.25 9 ASN B CA 1
ATOM 1070 C C . ASN B 1 9 ? -1.653 4.438 -16.672 1 61.25 9 ASN B C 1
ATOM 1072 O O . ASN B 1 9 ? -1.519 3.346 -16.109 1 61.25 9 ASN B O 1
ATOM 1076 N N . LEU B 1 10 ? -2.439 5.457 -16.25 1 67.69 10 LEU B N 1
ATOM 1077 C CA . LEU B 1 10 ? -3.412 5.203 -15.188 1 67.69 10 LEU B CA 1
ATOM 1078 C C . LEU B 1 10 ? -4.695 4.613 -15.758 1 67.69 10 LEU B C 1
ATOM 1080 O O . LEU B 1 10 ? -5.492 5.324 -16.375 1 67.69 10 LEU B O 1
ATOM 1084 N N . ASN B 1 11 ? -4.77 3.27 -15.688 1 73.94 11 ASN B N 1
ATOM 1085 C CA . ASN B 1 11 ? -5.859 2.607 -16.391 1 73.94 11 ASN B CA 1
ATOM 1086 C C . ASN B 1 11 ? -6.918 2.076 -15.43 1 73.94 11 ASN B C 1
ATOM 1088 O O . ASN B 1 11 ? -7.98 1.625 -15.859 1 73.94 11 ASN B O 1
ATOM 1092 N N . CYS B 1 12 ? -6.625 2.094 -14.195 1 85.06 12 CYS B N 1
ATOM 1093 C CA . CYS B 1 12 ? -7.633 1.586 -13.266 1 85.06 12 CYS B CA 1
ATOM 1094 C C . CYS B 1 12 ? -7.492 2.242 -11.898 1 85.06 12 CYS B C 1
ATOM 1096 O O . CYS B 1 12 ? -6.504 2.93 -11.633 1 85.06 12 CYS B O 1
ATOM 1098 N N . GLY B 1 13 ? -8.5 2.109 -11.086 1 91.12 13 GLY B N 1
ATOM 1099 C CA . GLY B 1 13 ? -8.516 2.66 -9.742 1 91.12 13 GLY B CA 1
ATOM 1100 C C . GLY B 1 13 ? -7.309 2.252 -8.914 1 91.12 13 GLY B C 1
ATOM 1101 O O . GLY B 1 13 ? -6.812 3.035 -8.102 1 91.12 13 GLY B O 1
ATOM 1102 N N . LEU B 1 14 ? -6.816 1.104 -9.148 1 92.62 14 LEU B N 1
ATOM 1103 C CA . LEU B 1 14 ? -5.656 0.619 -8.414 1 92.62 14 LEU B CA 1
ATOM 1104 C C . LEU B 1 14 ? -4.406 1.415 -8.781 1 92.62 14 LEU B C 1
ATOM 1106 O O . LEU B 1 14 ? -3.576 1.703 -7.914 1 92.62 14 LEU B O 1
ATOM 1110 N N . ASP B 1 15 ? -4.305 1.815 -10.016 1 89.75 15 ASP B N 1
ATOM 1111 C CA . ASP B 1 15 ? -3.188 2.646 -10.453 1 89.75 15 ASP B CA 1
ATOM 1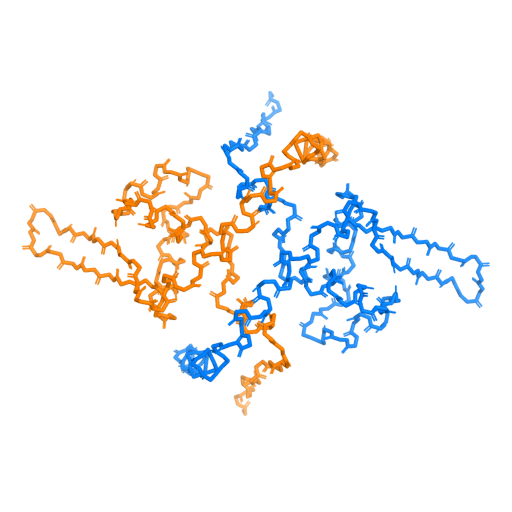112 C C . ASP B 1 15 ? -3.215 4.008 -9.766 1 89.75 15 ASP B C 1
ATOM 1114 O O . ASP B 1 15 ? -2.189 4.48 -9.266 1 89.75 15 ASP B O 1
ATOM 1118 N N . LEU B 1 16 ? -4.371 4.562 -9.773 1 90.5 16 LEU B N 1
ATOM 1119 C CA . LEU B 1 16 ? -4.551 5.895 -9.211 1 90.5 16 LEU B CA 1
ATOM 1120 C C . LEU B 1 16 ? -4.219 5.906 -7.727 1 90.5 16 LEU B C 1
ATOM 1122 O O . LEU B 1 16 ? -3.479 6.773 -7.258 1 90.5 16 LEU B O 1
ATOM 1126 N N . ILE B 1 17 ? -4.727 4.91 -7.055 1 89.62 17 ILE B N 1
ATOM 1127 C CA . ILE B 1 17 ? -4.508 4.844 -5.613 1 89.62 17 ILE B CA 1
ATOM 1128 C C . ILE B 1 17 ? -3.031 4.586 -5.328 1 89.62 17 ILE B C 1
ATOM 1130 O O . ILE B 1 17 ? -2.475 5.125 -4.367 1 89.62 17 ILE B O 1
ATOM 1134 N N . GLY B 1 18 ? -2.434 3.781 -6.145 1 89.62 18 GLY B N 1
ATOM 1135 C CA . GLY B 1 18 ? -1.014 3.508 -6 1 89.62 18 GLY B CA 1
ATOM 1136 C C . GLY B 1 18 ? -0.155 4.758 -6.078 1 89.62 18 GLY B C 1
ATOM 1137 O O . GLY B 1 18 ? 0.83 4.883 -5.348 1 89.62 18 GLY B O 1
ATOM 1138 N N . GLU B 1 19 ? -0.558 5.676 -6.895 1 89.25 19 GLU B N 1
ATOM 1139 C CA . GLU B 1 19 ? 0.19 6.922 -7.039 1 89.25 19 GLU B CA 1
ATOM 1140 C C . GLU B 1 19 ? 0.001 7.824 -5.824 1 89.25 19 GLU B C 1
ATOM 1142 O O . GLU B 1 19 ? 0.925 8.531 -5.422 1 89.25 19 GLU B O 1
ATOM 1147 N N . VAL B 1 20 ? -1.095 7.711 -5.211 1 91.81 20 VAL B N 1
ATOM 1148 C CA . VAL B 1 20 ? -1.465 8.656 -4.168 1 91.81 20 VAL B CA 1
ATOM 1149 C C . VAL B 1 20 ? -1.107 8.086 -2.799 1 91.81 20 VAL B C 1
ATOM 1151 O O . VAL B 1 20 ? -0.658 8.812 -1.909 1 91.81 20 VAL B O 1
ATOM 1154 N N . LEU B 1 21 ? -1.229 6.766 -2.715 1 92.38 21 LEU B N 1
ATOM 1155 C CA . LEU B 1 21 ? -1.144 6.203 -1.372 1 92.38 21 LEU B CA 1
ATOM 1156 C C . LEU B 1 21 ? 0.112 5.352 -1.219 1 92.38 21 LEU B C 1
ATOM 1158 O O . LEU B 1 21 ? 0.402 4.859 -0.127 1 92.38 21 LEU B O 1
ATOM 1162 N N . TYR B 1 22 ? 0.776 5.219 -2.342 1 91.69 22 TYR B N 1
ATOM 1163 C CA . TYR B 1 22 ? 2.008 4.457 -2.174 1 91.69 22 TYR B CA 1
ATOM 1164 C C . TYR B 1 22 ? 2.98 5.188 -1.255 1 91.69 22 TYR B C 1
ATOM 1166 O O . TYR B 1 22 ? 3.348 6.336 -1.518 1 91.69 22 TYR B O 1
ATOM 1174 N N . GLY B 1 23 ? 3.406 4.594 -0.234 1 93.81 23 GLY B N 1
ATOM 1175 C CA . GLY B 1 23 ? 4.234 5.039 0.875 1 93.81 23 GLY B CA 1
ATOM 1176 C C . GLY B 1 23 ? 4.102 4.164 2.107 1 93.81 23 GLY B C 1
ATOM 1177 O O . GLY B 1 23 ? 2.992 3.82 2.514 1 93.81 23 GLY B O 1
ATOM 1178 N N . LYS B 1 24 ? 5.191 3.844 2.68 1 92.44 24 LYS B N 1
ATOM 1179 C CA . LYS B 1 24 ? 5.195 2.824 3.725 1 92.44 24 LYS B CA 1
ATOM 1180 C C . LYS B 1 24 ? 4.352 3.26 4.922 1 92.44 24 LYS B C 1
ATOM 1182 O O . LYS B 1 24 ? 3.721 2.43 5.578 1 92.44 24 LYS B O 1
ATOM 1187 N N . TRP B 1 25 ? 4.242 4.566 5.082 1 95.19 25 TRP B N 1
ATOM 1188 C CA . TRP B 1 25 ? 3.672 5.02 6.348 1 95.19 25 TRP B CA 1
ATOM 1189 C C . TRP B 1 25 ? 2.385 5.805 6.117 1 95.19 25 TRP B C 1
ATOM 1191 O O . TRP B 1 25 ? 1.687 6.156 7.07 1 95.19 25 TRP B O 1
ATOM 1201 N N . LYS B 1 26 ? 2.043 5.98 4.895 1 96.44 26 LYS B N 1
ATOM 1202 C CA . LYS B 1 26 ? 0.934 6.871 4.57 1 96.44 26 LYS B CA 1
ATOM 1203 C C . LYS B 1 26 ? -0.375 6.359 5.164 1 96.44 26 LYS B C 1
ATOM 1205 O O . LYS B 1 26 ? -1.138 7.125 5.754 1 96.44 26 LYS B O 1
ATOM 1210 N N . ILE B 1 27 ? -0.582 5.086 5.02 1 96.31 27 ILE B N 1
ATOM 1211 C CA . ILE B 1 27 ? -1.833 4.512 5.496 1 96.31 27 ILE B CA 1
ATOM 1212 C C . ILE B 1 27 ? -1.902 4.621 7.02 1 96.31 27 ILE B C 1
ATOM 1214 O O . ILE B 1 27 ? -2.938 4.996 7.574 1 96.31 27 ILE B O 1
ATOM 1218 N N . ARG B 1 28 ? -0.863 4.367 7.695 1 95.31 28 ARG B N 1
ATOM 1219 C CA . ARG B 1 28 ? -0.836 4.48 9.148 1 95.31 28 ARG B CA 1
ATOM 1220 C C . ARG B 1 28 ? -1.011 5.93 9.586 1 95.31 28 ARG B C 1
ATOM 1222 O O . ARG B 1 28 ? -1.711 6.207 10.562 1 95.31 28 ARG B O 1
ATOM 1229 N N . LEU B 1 29 ? -0.333 6.793 8.883 1 97.75 29 LEU B N 1
ATOM 1230 C CA . LEU B 1 29 ? -0.487 8.211 9.18 1 97.75 29 LEU B CA 1
ATOM 1231 C C . LEU B 1 29 ? -1.951 8.633 9.102 1 97.75 29 LEU B C 1
ATOM 1233 O O . LEU B 1 29 ? -2.473 9.258 10.031 1 97.75 29 LEU B O 1
ATOM 1237 N N . LEU B 1 30 ? -2.596 8.227 8.055 1 98.19 30 LEU B N 1
ATOM 1238 C CA . LEU B 1 30 ? -4 8.57 7.867 1 98.19 30 LEU B CA 1
ATOM 1239 C C . LEU B 1 30 ? -4.855 7.988 8.984 1 98.19 30 LEU B C 1
ATOM 1241 O O . LEU B 1 30 ? -5.75 8.656 9.508 1 98.19 30 LEU B O 1
ATOM 1245 N N . TRP B 1 31 ? -4.551 6.773 9.328 1 97.69 31 TRP B N 1
ATOM 1246 C CA . TRP B 1 31 ? -5.312 6.094 10.367 1 97.69 31 TRP B CA 1
ATOM 1247 C C . TRP B 1 31 ? -5.156 6.809 11.711 1 97.69 31 TRP B C 1
ATOM 1249 O O . TRP B 1 31 ? -6.148 7.105 12.375 1 97.69 31 TRP B O 1
ATOM 1259 N N . PHE B 1 32 ? -3.947 7.137 12.094 1 97.62 32 PHE B N 1
ATOM 1260 C CA . PHE B 1 32 ? -3.703 7.738 13.398 1 97.62 32 PHE B CA 1
ATOM 1261 C C . PHE B 1 32 ? -4.227 9.172 13.445 1 97.62 32 PHE B C 1
ATOM 1263 O O . PHE B 1 32 ? -4.711 9.625 14.484 1 97.62 32 PHE B O 1
ATOM 1270 N N . ILE B 1 33 ? -4.133 9.867 12.336 1 98.56 33 ILE B N 1
ATOM 1271 C CA . ILE B 1 33 ? -4.746 11.195 12.289 1 98.56 33 ILE B CA 1
ATOM 1272 C C . ILE B 1 33 ? -6.254 11.07 12.5 1 98.56 33 ILE B C 1
ATOM 1274 O O . ILE B 1 33 ? -6.848 11.852 13.242 1 98.56 33 ILE B O 1
ATOM 1278 N N . ASN B 1 34 ? -6.797 10.102 11.859 1 98.06 34 ASN B N 1
ATOM 1279 C CA . ASN B 1 34 ? -8.219 9.828 12.031 1 98.06 34 ASN B CA 1
ATOM 1280 C C . ASN B 1 34 ? -8.555 9.539 13.492 1 98.06 34 ASN B C 1
ATOM 1282 O O . ASN B 1 34 ? -9.633 9.898 13.969 1 98.06 34 ASN B O 1
ATOM 1286 N N . GLU B 1 35 ? -7.719 8.883 14.188 1 97.19 35 GLU B N 1
ATOM 1287 C CA . GLU B 1 35 ? -7.922 8.508 15.586 1 97.19 35 GLU B CA 1
ATOM 1288 C C . GLU B 1 35 ? -7.699 9.695 16.516 1 97.19 35 GLU B C 1
ATOM 1290 O O . GLU B 1 35 ? -7.887 9.578 17.734 1 97.19 35 GLU B O 1
ATOM 1295 N N . GLY B 1 36 ? -7.152 10.781 16.016 1 97.5 36 GLY B N 1
ATOM 1296 C CA . GLY B 1 36 ? -7.078 11.984 16.844 1 97.5 36 GLY B CA 1
ATOM 1297 C C . GLY B 1 36 ? -5.656 12.422 17.141 1 97.5 36 GLY B C 1
ATOM 1298 O O . GLY B 1 36 ? -5.438 13.383 17.875 1 97.5 36 GLY B O 1
ATOM 1299 N N . HIS B 1 37 ? -4.68 11.688 16.609 1 96.88 37 HIS B N 1
ATOM 1300 C CA . HIS B 1 37 ? -3.293 12.117 16.75 1 96.88 37 HIS B CA 1
ATOM 1301 C C . HIS B 1 37 ? -2.932 13.172 15.711 1 96.88 37 HIS B C 1
ATOM 1303 O O . HIS B 1 37 ? -2.801 12.859 14.523 1 96.88 37 HIS B O 1
ATOM 1309 N N . LYS B 1 38 ? -2.639 14.391 16.125 1 96.12 38 LYS B N 1
ATOM 1310 C CA . LYS B 1 38 ? -2.645 15.516 15.195 1 96.12 38 LYS B CA 1
ATOM 1311 C C . LYS B 1 38 ? -1.244 16.094 15.031 1 96.12 38 LYS B C 1
ATOM 1313 O O . LYS B 1 38 ? -0.955 16.766 14.031 1 96.12 38 LYS B O 1
ATOM 1318 N N . ARG B 1 39 ? -0.425 15.898 16.016 1 97.62 39 ARG B N 1
ATOM 1319 C CA . ARG B 1 39 ? 0.864 16.578 16 1 97.62 39 ARG B CA 1
ATOM 1320 C C . ARG B 1 39 ? 1.967 15.664 15.492 1 97.62 39 ARG B C 1
ATOM 1322 O O . ARG B 1 39 ? 1.93 14.453 15.719 1 97.62 39 ARG B O 1
ATOM 1329 N N . PRO B 1 40 ? 3.014 16.281 14.898 1 97.5 40 PRO B N 1
ATOM 1330 C CA . PRO B 1 40 ? 4.129 15.477 14.391 1 97.5 40 PRO B CA 1
ATOM 1331 C C . PRO B 1 40 ? 4.746 14.578 15.461 1 97.5 40 PRO B C 1
ATOM 1333 O O . PRO B 1 40 ? 5.039 13.406 15.203 1 97.5 40 PRO B O 1
ATOM 1336 N N . SER B 1 41 ? 4.895 15.156 16.609 1 97.06 41 SER B N 1
ATOM 1337 C CA . SER B 1 41 ? 5.508 14.398 17.703 1 97.06 41 SER B CA 1
ATOM 1338 C C . SER B 1 41 ? 4.641 13.203 18.094 1 97.06 41 SER B C 1
ATOM 1340 O O . SER B 1 41 ? 5.16 12.133 18.406 1 97.06 41 SER B O 1
ATOM 1342 N N . GLU B 1 42 ? 3.336 13.359 18.141 1 97.69 42 GLU B N 1
ATOM 1343 C CA . GLU B 1 42 ? 2.402 12.273 18.438 1 97.69 42 GLU B CA 1
ATOM 1344 C C . GLU B 1 42 ? 2.467 11.188 17.375 1 97.69 42 GLU B C 1
ATOM 1346 O O . GLU B 1 42 ? 2.496 10 17.688 1 97.69 42 GLU B O 1
ATOM 1351 N N . LEU B 1 43 ? 2.516 11.57 16.141 1 97.75 43 LEU B N 1
ATOM 1352 C CA . LEU B 1 43 ? 2.574 10.633 15.016 1 97.75 43 LEU B CA 1
ATOM 1353 C C . LEU B 1 43 ? 3.891 9.859 15.023 1 97.75 43 LEU B C 1
ATOM 1355 O O . LEU B 1 43 ? 3.91 8.656 14.781 1 97.75 43 LEU B O 1
ATOM 1359 N N . GLN B 1 44 ? 4.945 10.516 15.367 1 97.31 44 GLN B N 1
ATOM 1360 C CA . GLN B 1 44 ? 6.246 9.867 15.477 1 97.31 44 GLN B CA 1
ATOM 1361 C C . GLN B 1 44 ? 6.234 8.797 16.562 1 97.31 44 GLN B C 1
ATOM 1363 O O . GLN B 1 44 ? 6.801 7.715 16.375 1 97.31 44 GLN B O 1
ATOM 1368 N N . ARG B 1 45 ? 5.602 9.102 17.688 1 96.12 45 ARG B N 1
ATOM 1369 C CA . ARG B 1 45 ? 5.516 8.148 18.781 1 96.12 45 ARG B CA 1
ATOM 1370 C C . ARG B 1 45 ? 4.738 6.902 18.359 1 96.12 45 ARG B C 1
ATOM 1372 O O . ARG B 1 45 ? 5.055 5.793 18.797 1 96.12 45 ARG B O 1
ATOM 1379 N N . LYS B 1 46 ? 3.758 7.062 17.516 1 94.62 46 LYS B N 1
ATOM 1380 C CA . LYS B 1 46 ? 2.914 5.957 17.078 1 94.62 46 LYS B CA 1
ATOM 1381 C C . LYS B 1 46 ? 3.615 5.125 16 1 94.62 46 LYS B C 1
ATOM 1383 O O . LYS B 1 46 ? 3.264 3.965 15.781 1 94.62 46 LYS B O 1
ATOM 1388 N N . ILE B 1 47 ? 4.582 5.723 15.32 1 94.5 47 ILE B N 1
ATOM 1389 C CA . ILE B 1 47 ? 5.32 5.043 14.258 1 94.5 47 ILE B CA 1
ATOM 1390 C C . ILE B 1 47 ? 6.82 5.16 14.516 1 94.5 47 ILE B C 1
ATOM 1392 O O . ILE B 1 47 ? 7.543 5.789 13.742 1 94.5 47 ILE B O 1
ATOM 1396 N N . PRO B 1 48 ? 7.285 4.461 15.484 1 93 48 PRO B N 1
ATOM 1397 C CA . PRO B 1 48 ? 8.664 4.648 15.93 1 93 48 PRO B CA 1
ATOM 1398 C C . PRO B 1 48 ? 9.688 4.117 14.93 1 93 48 PRO B C 1
ATOM 1400 O O . PRO B 1 48 ? 10.852 4.523 14.953 1 93 48 PRO B O 1
ATOM 1403 N N . ASP B 1 49 ? 9.289 3.281 14.055 1 91.25 49 ASP B N 1
ATOM 1404 C CA . ASP B 1 49 ? 10.211 2.664 13.102 1 91.25 49 ASP B CA 1
ATOM 1405 C C . ASP B 1 49 ? 10.523 3.615 11.945 1 91.25 49 ASP B C 1
ATOM 1407 O O . ASP B 1 49 ? 11.43 3.357 11.156 1 91.25 49 ASP B O 1
ATOM 1411 N N . ALA B 1 50 ? 9.828 4.746 11.859 1 94.25 50 ALA B N 1
ATOM 1412 C CA . ALA B 1 50 ? 10.055 5.742 10.812 1 94.25 50 ALA B CA 1
ATOM 1413 C C . ALA B 1 50 ? 10.82 6.945 11.367 1 94.25 50 ALA B C 1
ATOM 1415 O O . ALA B 1 50 ? 10.57 7.383 12.492 1 94.25 50 ALA B O 1
ATOM 1416 N N . SER B 1 51 ? 11.664 7.453 10.594 1 96.69 51 SER B N 1
ATOM 1417 C CA . SER B 1 51 ? 12.312 8.703 10.992 1 96.69 51 SER B CA 1
ATOM 1418 C C . SER B 1 51 ? 11.359 9.883 10.859 1 96.69 51 SER B C 1
ATOM 1420 O O . SER B 1 51 ? 10.406 9.836 10.078 1 96.69 51 SER B O 1
ATOM 1422 N N . ARG B 1 52 ? 11.711 10.875 11.547 1 95.94 52 ARG B N 1
ATOM 1423 C CA . ARG B 1 52 ? 10.922 12.102 11.461 1 95.94 52 ARG B CA 1
ATOM 1424 C C . ARG B 1 52 ? 10.922 12.656 10.039 1 95.94 52 ARG B C 1
ATOM 1426 O O . ARG B 1 52 ? 9.906 13.164 9.562 1 95.94 52 ARG B O 1
ATOM 1433 N N . ARG B 1 53 ? 11.992 12.602 9.461 1 97.38 53 ARG B N 1
ATOM 1434 C CA . ARG B 1 53 ? 12.133 13.109 8.094 1 97.38 53 ARG B CA 1
ATOM 1435 C C . ARG B 1 53 ? 11.18 12.383 7.148 1 97.38 53 ARG B C 1
ATOM 1437 O O . ARG B 1 53 ? 10.469 13.016 6.367 1 97.38 53 ARG B O 1
ATOM 1444 N N . VAL B 1 54 ? 11.148 11.078 7.191 1 97.62 54 VAL B N 1
ATOM 1445 C CA . VAL B 1 54 ? 10.32 10.273 6.301 1 97.62 54 VAL B CA 1
ATOM 1446 C C . VAL B 1 54 ? 8.844 10.555 6.57 1 97.62 54 VAL B C 1
ATOM 1448 O O . VAL B 1 54 ? 8.047 10.688 5.637 1 97.62 54 VAL B O 1
ATOM 1451 N N . LEU B 1 55 ? 8.461 10.695 7.816 1 97.94 55 LEU B N 1
ATOM 1452 C CA . LEU B 1 55 ? 7.082 11.023 8.164 1 97.94 55 LEU B CA 1
ATOM 1453 C C . LEU B 1 55 ? 6.695 12.391 7.605 1 97.94 55 LEU B C 1
ATOM 1455 O O . LEU B 1 55 ? 5.605 12.555 7.055 1 97.94 55 LEU B O 1
ATOM 1459 N N . ASN B 1 56 ? 7.594 13.328 7.711 1 97.62 56 ASN B N 1
ATOM 1460 C CA . ASN B 1 56 ? 7.316 14.672 7.207 1 97.62 56 ASN B CA 1
ATOM 1461 C C . ASN B 1 56 ? 7.133 14.672 5.691 1 97.62 56 ASN B C 1
ATOM 1463 O O . ASN B 1 56 ? 6.25 15.359 5.172 1 97.62 56 ASN B O 1
ATOM 1467 N N . ILE B 1 57 ? 7.98 13.984 5.047 1 97.62 57 ILE B N 1
ATOM 1468 C CA . ILE B 1 57 ? 7.871 13.867 3.598 1 97.62 57 ILE B CA 1
ATOM 1469 C C . ILE B 1 57 ? 6.516 13.273 3.229 1 97.62 57 ILE B C 1
ATOM 1471 O O . ILE B 1 57 ? 5.816 13.797 2.359 1 97.62 57 ILE B O 1
ATOM 1475 N N . GLN B 1 58 ? 6.098 12.195 3.895 1 97.88 58 GLN B N 1
ATOM 1476 C CA . GLN B 1 58 ? 4.836 11.539 3.57 1 97.88 58 GLN B CA 1
ATOM 1477 C C . GLN B 1 58 ? 3.646 12.406 3.967 1 97.88 58 GLN B C 1
ATOM 1479 O O . GLN B 1 58 ? 2.627 12.422 3.273 1 97.88 58 GLN B O 1
ATOM 1484 N N . LEU B 1 59 ? 3.76 13.164 5.031 1 98.31 59 LEU B N 1
ATOM 1485 C CA . LEU B 1 59 ? 2.711 14.102 5.418 1 98.31 59 LEU B CA 1
ATOM 1486 C C . LEU B 1 59 ? 2.545 15.195 4.371 1 98.31 59 LEU B C 1
ATOM 1488 O O . LEU B 1 59 ? 1.42 15.57 4.031 1 98.31 59 LEU B O 1
ATOM 1492 N N . LYS B 1 60 ? 3.648 15.703 3.902 1 97.19 60 LYS B N 1
ATOM 1493 C CA . LYS B 1 60 ? 3.6 16.719 2.855 1 97.19 60 LYS B CA 1
ATOM 1494 C C . LYS B 1 60 ? 2.922 16.188 1.599 1 97.19 60 LYS B C 1
ATOM 1496 O O . LYS B 1 60 ? 2.104 16.875 0.986 1 97.19 60 LYS B O 1
ATOM 1501 N N . GLU B 1 61 ? 3.27 14.977 1.207 1 96.44 61 GLU B N 1
ATOM 1502 C CA . GLU B 1 61 ? 2.65 14.352 0.042 1 96.44 61 GLU B CA 1
ATOM 1503 C C . GLU B 1 61 ? 1.147 14.18 0.24 1 96.44 61 GLU B C 1
ATOM 1505 O O . GLU B 1 61 ? 0.364 14.422 -0.68 1 96.44 61 GLU B O 1
ATOM 1510 N N . LEU B 1 62 ? 0.756 13.75 1.417 1 97.75 62 LEU B N 1
ATOM 1511 C CA . LEU B 1 62 ? -0.66 13.586 1.729 1 97.75 62 LEU B CA 1
ATOM 1512 C C . LEU B 1 62 ? -1.39 14.922 1.665 1 97.75 62 LEU B C 1
ATOM 1514 O O . LEU B 1 62 ? -2.547 14.984 1.242 1 97.75 62 LEU B O 1
ATOM 1518 N N . GLU B 1 63 ? -0.702 15.953 2.104 1 97.38 63 GLU B N 1
ATOM 1519 C CA . GLU B 1 63 ? -1.263 17.297 2.006 1 97.38 63 GLU B CA 1
ATOM 1520 C C . GLU B 1 63 ? -1.427 17.719 0.548 1 97.38 63 GLU B C 1
ATOM 1522 O O . GLU B 1 63 ? -2.479 18.234 0.16 1 97.38 63 GLU B O 1
ATOM 1527 N N . GLU B 1 64 ? -0.431 17.484 -0.244 1 94.94 64 GLU B N 1
ATOM 1528 C CA . GLU B 1 64 ? -0.44 17.844 -1.657 1 94.94 64 GLU B CA 1
ATOM 1529 C C . GLU B 1 64 ? -1.541 17.109 -2.412 1 94.94 64 GLU B C 1
ATOM 1531 O O . GLU B 1 64 ? -2.098 17.641 -3.379 1 94.94 64 GLU B O 1
ATOM 1536 N N . HIS B 1 65 ? -1.857 15.922 -1.941 1 95.88 65 HIS B N 1
ATOM 1537 C CA . HIS B 1 65 ? -2.912 15.148 -2.584 1 95.88 65 HIS B CA 1
ATOM 1538 C C . HIS B 1 65 ? -4.266 15.406 -1.926 1 95.88 65 HIS B C 1
ATOM 1540 O O . HIS B 1 65 ? -5.227 14.672 -2.166 1 95.88 65 HIS B O 1
ATOM 1546 N N . GLU B 1 66 ? -4.277 16.328 -1.02 1 97.44 66 GLU B N 1
ATOM 1547 C CA . GLU B 1 66 ? -5.5 16.875 -0.438 1 97.44 66 GLU B CA 1
ATOM 1548 C C . GLU B 1 66 ? -6.176 15.852 0.473 1 97.44 66 GLU B C 1
ATOM 1550 O O . GLU B 1 66 ? -7.398 15.875 0.644 1 97.44 66 GLU B O 1
ATOM 1555 N N . LEU B 1 67 ? -5.406 14.969 0.979 1 98 67 LEU B N 1
ATOM 1556 C CA . LEU B 1 67 ? -5.941 13.969 1.901 1 98 67 LEU B CA 1
ATOM 1557 C C . LEU B 1 67 ? -5.828 14.453 3.346 1 98 67 LEU B C 1
ATOM 1559 O O . LEU B 1 67 ? -6.613 14.047 4.203 1 98 67 LEU B O 1
ATOM 1563 N N . VAL B 1 68 ? -4.836 15.289 3.592 1 98.56 68 VAL B N 1
ATOM 1564 C CA . VAL B 1 68 ? -4.559 15.828 4.918 1 98.56 68 VAL B CA 1
ATOM 1565 C C . VAL B 1 68 ? -4.449 17.344 4.844 1 98.56 68 VAL B C 1
ATOM 1567 O O . VAL B 1 68 ? -3.963 17.891 3.852 1 98.56 68 VAL B O 1
ATOM 1570 N N . SER B 1 69 ? -4.973 17.984 5.906 1 98.56 69 SER B N 1
ATOM 1571 C CA . SER B 1 69 ? -4.801 19.422 6.078 1 98.56 69 SER B CA 1
ATOM 1572 C C . SER B 1 69 ? -3.814 19.734 7.195 1 98.56 69 SER B C 1
ATOM 1574 O O . SER B 1 69 ? -3.82 19.062 8.242 1 98.56 69 SER B O 1
ATOM 1576 N N . LYS B 1 70 ? -3.004 20.672 6.91 1 98.25 70 LYS B N 1
ATOM 1577 C CA . LYS B 1 70 ? -2.018 21.141 7.883 1 98.25 70 LYS B CA 1
ATOM 1578 C C . LYS B 1 70 ? -2.355 22.531 8.375 1 98.25 70 LYS B C 1
ATOM 1580 O O . LYS B 1 70 ? -2.611 23.438 7.57 1 98.25 70 LYS B O 1
ATOM 1585 N N . ILE B 1 71 ? -2.404 22.734 9.664 1 97.94 71 ILE B N 1
ATOM 1586 C CA . ILE B 1 71 ? -2.627 24.047 10.258 1 97.94 71 ILE B CA 1
ATOM 1587 C C . ILE B 1 71 ? -1.438 24.422 11.133 1 97.94 71 ILE B C 1
ATOM 1589 O O . ILE B 1 71 ? -0.986 23.625 11.953 1 97.94 71 ILE B O 1
ATOM 1593 N N . ILE B 1 72 ? -0.956 25.578 10.914 1 97.06 72 ILE B N 1
ATOM 1594 C CA . ILE B 1 72 ? 0.139 26.094 11.727 1 97.06 72 ILE B CA 1
ATOM 1595 C C . ILE B 1 72 ? -0.385 27.172 12.672 1 97.06 72 ILE B C 1
ATOM 1597 O O . ILE B 1 72 ? -1.036 28.125 12.234 1 97.06 72 ILE B O 1
ATOM 1601 N N . TYR B 1 73 ? -0.175 27.016 13.961 1 96.06 73 TYR B N 1
ATOM 1602 C CA . TYR B 1 73 ? -0.555 28 14.969 1 96.06 73 TYR B CA 1
ATOM 1603 C C . TYR B 1 73 ? 0.617 28.906 15.312 1 96.06 73 TYR B C 1
ATOM 1605 O O . TYR B 1 73 ? 1.696 28.438 15.672 1 96.06 73 TYR B O 1
ATOM 1613 N N . PRO B 1 74 ? 0.377 30.125 15.188 1 94.25 74 PRO B N 1
ATOM 1614 C CA . PRO B 1 74 ? 1.447 31.094 15.406 1 94.25 74 PRO B CA 1
ATOM 1615 C C . PRO B 1 74 ? 1.747 31.312 16.891 1 94.25 74 PRO B C 1
ATOM 1617 O O . PRO B 1 74 ? 1.562 32.406 17.406 1 94.25 74 PRO B O 1
ATOM 1620 N N . VAL B 1 75 ? 2.088 30.406 17.594 1 94.5 75 VAL B N 1
ATOM 1621 C CA . VAL B 1 75 ? 2.547 30.453 18.984 1 94.5 75 VAL B CA 1
ATOM 1622 C C . VAL B 1 75 ? 4.059 30.25 19.031 1 94.5 75 VAL B C 1
ATOM 1624 O O . VAL B 1 75 ? 4.691 29.984 18 1 94.5 75 VAL B O 1
ATOM 1627 N N . VAL B 1 76 ? 4.684 30.609 20.156 1 93.31 76 VAL B N 1
ATOM 1628 C CA . VAL B 1 76 ? 6.117 30.406 20.328 1 93.31 76 VAL B CA 1
ATOM 1629 C C . VAL B 1 76 ? 6.363 29.25 21.297 1 93.31 76 VAL B C 1
ATOM 1631 O O . VAL B 1 76 ? 5.949 29.312 22.453 1 93.31 76 VAL B O 1
ATOM 1634 N N . PRO B 1 77 ? 7.008 28.094 20.75 1 94 77 PRO B N 1
ATOM 1635 C CA . PRO B 1 77 ? 7.367 27.75 19.375 1 94 77 PRO B CA 1
ATOM 1636 C C . PRO B 1 77 ? 6.152 27.391 18.516 1 94 77 PRO B C 1
ATOM 1638 O O . PRO B 1 77 ? 5.113 27 19.031 1 94 77 PRO B O 1
ATOM 1641 N N . PRO B 1 78 ? 6.285 27.516 17.219 1 95.44 78 PRO B N 1
ATOM 1642 C CA . PRO B 1 78 ? 5.133 27.219 16.359 1 95.44 78 PRO B CA 1
ATOM 1643 C C . PRO B 1 78 ? 4.594 25.812 16.562 1 95.44 78 PRO B C 1
ATOM 1645 O O . PRO B 1 78 ? 5.363 24.875 16.781 1 95.44 78 PRO B O 1
ATOM 1648 N N . LYS B 1 79 ? 3.268 25.766 16.562 1 95.44 79 LYS B N 1
ATOM 1649 C CA . LYS B 1 79 ? 2.59 24.469 16.688 1 95.44 79 LYS B CA 1
ATOM 1650 C C . LYS B 1 79 ? 1.933 24.062 15.367 1 95.44 79 LYS B C 1
ATOM 1652 O O . LYS B 1 79 ? 1.319 24.891 14.695 1 95.44 79 LYS B O 1
ATOM 1657 N N . VAL B 1 80 ? 2.121 22.781 15.023 1 97.44 80 VAL B N 1
ATOM 1658 C CA . VAL B 1 80 ? 1.542 22.25 13.797 1 97.44 80 VAL B CA 1
ATOM 1659 C C . VAL B 1 80 ? 0.565 21.125 14.125 1 97.44 80 VAL B C 1
ATOM 1661 O O . VAL B 1 80 ? 0.837 20.297 14.992 1 97.44 80 VAL B O 1
ATOM 1664 N N . GLU B 1 81 ? -0.588 21.188 13.398 1 98.38 81 GLU B N 1
ATOM 1665 C CA . GLU B 1 81 ? -1.557 20.094 13.547 1 98.38 81 GLU B CA 1
ATOM 1666 C C . GLU B 1 81 ? -2.047 19.609 12.195 1 98.38 81 GLU B C 1
ATOM 1668 O O . GLU B 1 81 ? -2.195 20.391 11.258 1 98.38 81 GLU B O 1
ATOM 1673 N N . TYR B 1 82 ? -2.295 18.297 12.18 1 98.75 82 TYR B N 1
ATOM 1674 C CA . TYR B 1 82 ? -2.828 17.656 10.984 1 98.75 82 TYR B CA 1
ATOM 1675 C C . TYR B 1 82 ? -4.238 17.125 11.227 1 98.75 82 TYR B C 1
ATOM 1677 O O . TYR B 1 82 ? -4.547 16.641 12.32 1 98.75 82 TYR B O 1
ATOM 1685 N N . SER B 1 83 ? -5.066 17.25 10.219 1 98.69 83 SER B N 1
ATOM 1686 C CA . SER B 1 83 ? -6.402 16.656 10.211 1 98.69 83 SER B CA 1
ATOM 1687 C C . SER B 1 83 ? -6.746 16.094 8.836 1 98.69 83 SER B C 1
ATOM 1689 O O . SER B 1 83 ? -6.145 16.484 7.832 1 98.69 83 SER B O 1
ATOM 1691 N N . LEU B 1 84 ? -7.637 15.141 8.828 1 98.75 84 LEU B N 1
ATOM 1692 C CA . LEU B 1 84 ? -8.102 14.641 7.539 1 98.75 84 LEU B CA 1
ATOM 1693 C C . LEU B 1 84 ? -9.039 15.648 6.875 1 98.75 84 LEU B C 1
ATOM 1695 O O . LEU B 1 84 ? -9.867 16.266 7.547 1 98.75 84 LEU B O 1
ATOM 1699 N N . THR B 1 85 ? -8.836 15.852 5.598 1 98.69 85 THR B N 1
ATOM 1700 C CA . THR B 1 85 ? -9.852 16.562 4.824 1 98.69 85 THR B CA 1
ATOM 1701 C C . THR B 1 85 ? -11.086 15.688 4.633 1 98.69 85 THR B C 1
ATOM 1703 O O . THR B 1 85 ? -11.086 14.508 4.992 1 98.69 85 THR B O 1
ATOM 1706 N N . ASP B 1 86 ? -12.164 16.359 4.066 1 98.38 86 ASP B N 1
ATOM 1707 C CA . ASP B 1 86 ? -13.328 15.562 3.717 1 98.38 86 ASP B CA 1
ATOM 1708 C C . ASP B 1 86 ? -12.961 14.453 2.732 1 98.38 86 ASP B C 1
ATOM 1710 O O . ASP B 1 86 ? -13.461 13.328 2.84 1 98.38 86 ASP B O 1
ATOM 1714 N N . PHE B 1 87 ? -12.141 14.766 1.776 1 98.12 87 PHE B N 1
ATOM 1715 C CA . PHE B 1 87 ? -11.664 13.781 0.806 1 98.12 87 PHE B CA 1
ATOM 1716 C C . PHE B 1 87 ? -10.867 12.68 1.496 1 98.12 87 PHE B C 1
ATOM 1718 O O . PHE B 1 87 ? -11.086 11.492 1.234 1 98.12 87 PHE B O 1
ATOM 1725 N N . GLY B 1 88 ? -9.961 13.031 2.441 1 98.31 88 GLY B N 1
ATOM 1726 C CA . GLY B 1 88 ? -9.188 12.062 3.209 1 98.31 88 GLY B CA 1
ATOM 1727 C C . GLY B 1 88 ? -10.062 11.109 4.008 1 98.31 88 GLY B C 1
ATOM 1728 O O . GLY B 1 88 ? -9.75 9.922 4.113 1 98.31 88 GLY B O 1
ATOM 1729 N N . LYS B 1 89 ? -11.133 11.625 4.531 1 98.62 89 LYS B N 1
ATOM 1730 C CA . LYS B 1 89 ? -12.039 10.82 5.352 1 98.62 89 LYS B CA 1
ATOM 1731 C C . LYS B 1 89 ? -12.695 9.719 4.523 1 98.62 89 LYS B C 1
ATOM 1733 O O . LYS B 1 89 ? -13.055 8.664 5.059 1 98.62 89 LYS B O 1
ATOM 1738 N N . THR B 1 90 ? -12.852 9.938 3.258 1 98.19 90 THR B N 1
ATOM 1739 C CA . THR B 1 90 ? -13.492 8.938 2.41 1 98.19 90 THR B CA 1
ATOM 1740 C C . THR B 1 90 ? -12.625 7.688 2.293 1 98.19 90 THR B C 1
ATOM 1742 O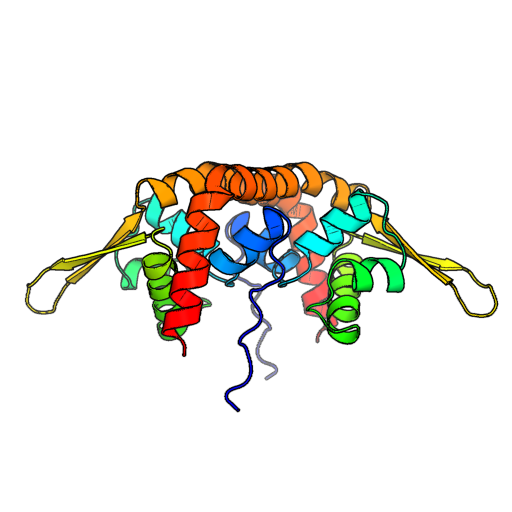 O . THR B 1 90 ? -13.094 6.637 1.856 1 98.19 90 THR B O 1
ATOM 1745 N N . LEU B 1 91 ? -11.359 7.742 2.645 1 97.75 91 LEU B N 1
ATOM 1746 C CA . LEU B 1 91 ? -10.43 6.617 2.57 1 97.75 91 LEU B CA 1
ATOM 1747 C C . LEU B 1 91 ? -10.531 5.746 3.816 1 97.75 91 LEU B C 1
ATOM 1749 O O . LEU B 1 91 ? -10.031 4.621 3.834 1 97.75 91 LEU B O 1
ATOM 1753 N N . ILE B 1 92 ? -11.086 6.25 4.879 1 98.25 92 ILE B N 1
ATOM 1754 C CA . ILE B 1 92 ? -11.031 5.598 6.184 1 98.25 92 ILE B CA 1
ATOM 1755 C C . ILE B 1 92 ? -11.703 4.23 6.109 1 98.25 92 ILE B C 1
ATOM 1757 O O . ILE B 1 92 ? -11.188 3.25 6.652 1 98.25 92 ILE B O 1
ATOM 1761 N N . PRO B 1 93 ? -12.859 4.082 5.379 1 98 93 PRO B N 1
ATOM 1762 C CA . PRO B 1 93 ? -13.438 2.742 5.254 1 98 93 PRO B CA 1
ATOM 1763 C C . PRO B 1 93 ? -12.5 1.761 4.551 1 98 93 PRO B C 1
ATOM 1765 O O . PRO B 1 93 ? -12.461 0.578 4.902 1 98 93 PRO B O 1
ATOM 1768 N N . VAL B 1 94 ? -11.797 2.217 3.596 1 97.44 94 VAL B N 1
ATOM 1769 C CA . VAL B 1 94 ? -10.836 1.382 2.877 1 97.44 94 VAL B CA 1
ATOM 1770 C C . VAL B 1 94 ? -9.703 0.972 3.812 1 97.44 94 VAL B C 1
ATOM 1772 O O . VAL B 1 94 ? -9.352 -0.208 3.893 1 97.44 94 VAL B O 1
ATOM 1775 N N . ILE B 1 95 ? -9.164 1.916 4.523 1 97.19 95 ILE B N 1
ATOM 1776 C CA . ILE B 1 95 ? -8.094 1.669 5.48 1 97.19 95 ILE B CA 1
ATOM 1777 C C . ILE B 1 95 ? -8.57 0.703 6.559 1 97.19 95 ILE B C 1
ATOM 1779 O O . ILE B 1 95 ? -7.836 -0.205 6.961 1 97.19 95 ILE B O 1
ATOM 1783 N N . SER B 1 96 ? -9.789 0.88 6.984 1 97 96 SER B N 1
ATOM 1784 C CA . SER B 1 96 ? -10.375 -0.014 7.98 1 97 96 SER B CA 1
ATOM 1785 C C . SER B 1 96 ? -10.469 -1.442 7.449 1 97 96 SER B C 1
ATOM 1787 O O . SER B 1 96 ? -10.195 -2.398 8.18 1 97 96 SER B O 1
ATOM 1789 N N . ALA B 1 97 ? -10.867 -1.61 6.211 1 96.88 97 ALA B N 1
ATOM 1790 C CA . ALA B 1 97 ? -10.938 -2.934 5.598 1 96.88 97 ALA B CA 1
ATOM 1791 C C . ALA B 1 97 ? -9.57 -3.607 5.578 1 96.88 97 ALA B C 1
ATOM 1793 O O . ALA B 1 97 ? -9.453 -4.801 5.867 1 96.88 97 ALA B O 1
ATOM 1794 N N . ILE B 1 98 ? -8.57 -2.854 5.309 1 96.62 98 ILE B N 1
ATOM 1795 C CA . ILE B 1 98 ? -7.199 -3.352 5.289 1 96.62 98 ILE B CA 1
ATOM 1796 C C . ILE B 1 98 ? -6.797 -3.809 6.691 1 96.62 98 ILE B C 1
ATOM 1798 O O . ILE B 1 98 ? -6.332 -4.934 6.871 1 96.62 98 ILE B O 1
ATOM 1802 N N . GLY B 1 99 ? -6.973 -2.945 7.629 1 96 99 GLY B N 1
ATOM 1803 C CA . GLY B 1 99 ? -6.641 -3.27 9.008 1 96 99 GLY B CA 1
ATOM 1804 C C . GLY B 1 99 ? -7.395 -4.477 9.539 1 96 99 GLY B C 1
ATOM 1805 O O . GLY B 1 99 ? -6.816 -5.328 10.211 1 96 99 GLY B O 1
ATOM 1806 N N . ASN B 1 100 ? -8.656 -4.516 9.25 1 96.62 100 ASN B N 1
ATOM 1807 C CA . ASN B 1 100 ? -9.484 -5.629 9.703 1 96.62 100 ASN B CA 1
ATOM 1808 C C . ASN B 1 100 ? -9 -6.957 9.133 1 96.62 100 ASN B C 1
ATOM 1810 O O . ASN B 1 100 ? -9.008 -7.977 9.828 1 96.62 100 ASN B O 1
ATOM 1814 N N . TRP B 1 101 ? -8.672 -6.965 7.898 1 97.19 101 TRP B N 1
ATOM 1815 C CA . TRP B 1 101 ? -8.117 -8.18 7.301 1 97.19 101 TRP B CA 1
ATOM 1816 C C . TRP B 1 101 ? -6.852 -8.617 8.023 1 97.19 101 TRP B C 1
ATOM 1818 O O . TRP B 1 101 ? -6.664 -9.805 8.305 1 97.19 101 TRP B O 1
ATOM 1828 N N . GLY B 1 102 ? -5.938 -7.656 8.281 1 95.88 102 GLY B N 1
ATOM 1829 C CA . GLY B 1 102 ? -4.738 -7.961 9.047 1 95.88 102 GLY B CA 1
ATOM 1830 C C . GLY B 1 102 ? -5.039 -8.555 10.406 1 95.88 102 GLY B C 1
ATOM 1831 O O . GLY B 1 102 ? -4.395 -9.523 10.828 1 95.88 102 GLY B O 1
ATOM 1832 N N . ASP B 1 103 ? -5.996 -7.953 11.055 1 95.62 103 ASP B N 1
ATOM 1833 C CA . ASP B 1 103 ? -6.383 -8.43 12.375 1 95.62 103 ASP B CA 1
ATOM 1834 C C . ASP B 1 103 ? -6.98 -9.836 12.305 1 95.62 103 ASP B C 1
ATOM 1836 O O . ASP B 1 103 ? -6.664 -10.695 13.133 1 95.62 103 ASP B O 1
ATOM 1840 N N . GLU B 1 104 ? -7.824 -10.078 11.359 1 96.31 104 GLU B N 1
ATOM 1841 C CA . GLU B 1 104 ? -8.492 -11.359 11.18 1 96.31 104 GLU B CA 1
ATOM 1842 C C . GLU B 1 104 ? -7.48 -12.477 10.938 1 96.31 104 GLU B C 1
ATOM 1844 O O . GLU B 1 104 ? -7.715 -13.625 11.312 1 96.31 104 GLU B O 1
ATOM 1849 N N . HIS B 1 105 ? -6.367 -12.156 10.305 1 96.5 105 HIS B N 1
ATOM 1850 C CA . HIS B 1 105 ? -5.383 -13.18 9.953 1 96.5 105 HIS B CA 1
ATOM 1851 C C . HIS B 1 105 ? -4.074 -12.969 10.703 1 96.5 105 HIS B C 1
ATOM 1853 O O . HIS B 1 105 ? -3.01 -13.367 10.234 1 96.5 105 HIS B O 1
ATOM 1859 N N . GLU B 1 106 ? -4.172 -12.352 11.836 1 94.31 106 GLU B N 1
ATOM 1860 C CA . GLU B 1 106 ? -3.006 -11.922 12.602 1 94.31 106 GLU B CA 1
ATOM 1861 C C . GLU B 1 106 ? -2.092 -13.102 12.922 1 94.31 106 GLU B C 1
ATOM 1863 O O . GLU B 1 106 ? -0.881 -13.031 12.703 1 94.31 106 GLU B O 1
ATOM 1868 N N . ALA B 1 107 ? -2.635 -14.227 13.422 1 93.62 107 ALA B N 1
ATOM 1869 C CA . ALA B 1 107 ? -1.834 -15.375 13.828 1 93.62 107 ALA B CA 1
ATOM 1870 C C . ALA B 1 107 ? -1.019 -15.914 12.656 1 93.62 107 ALA B C 1
ATOM 1872 O O . ALA B 1 107 ? 0.183 -16.156 12.789 1 93.62 107 ALA B O 1
ATOM 1873 N N . ARG B 1 108 ? -1.649 -16.047 11.562 1 93.88 108 ARG B N 1
ATOM 1874 C CA . ARG B 1 108 ? -0.979 -16.562 10.367 1 93.88 108 ARG B CA 1
ATOM 1875 C C . ARG B 1 108 ? 0.078 -15.57 9.875 1 93.88 108 ARG B C 1
ATOM 1877 O O . ARG B 1 108 ? 1.196 -15.977 9.539 1 93.88 108 ARG B O 1
ATOM 1884 N N . LEU B 1 109 ? -0.271 -14.305 9.852 1 93.75 109 LEU B N 1
ATOM 1885 C CA . LEU B 1 109 ? 0.634 -13.273 9.352 1 93.75 109 LEU B CA 1
ATOM 1886 C C . LEU B 1 109 ? 1.874 -13.164 10.234 1 93.75 109 LEU B C 1
ATOM 1888 O O . LEU B 1 109 ? 2.99 -13.023 9.727 1 93.75 109 LEU B O 1
ATOM 1892 N N . ARG B 1 110 ? 1.679 -13.25 11.477 1 91.69 110 ARG B N 1
ATOM 1893 C CA . ARG B 1 110 ? 2.816 -13.188 12.391 1 91.69 110 ARG B CA 1
ATOM 1894 C C . ARG B 1 110 ? 3.789 -14.328 12.133 1 91.69 110 ARG B C 1
ATOM 1896 O O . ARG B 1 110 ? 5.004 -14.133 12.125 1 91.69 110 ARG B O 1
ATOM 1903 N N . THR B 1 111 ? 3.262 -15.484 11.945 1 92.06 111 THR B N 1
ATOM 1904 C CA . THR B 1 111 ? 4.082 -16.656 11.68 1 92.06 111 THR B CA 1
ATOM 1905 C C . THR B 1 111 ? 4.863 -16.5 10.383 1 92.06 111 THR B C 1
ATOM 1907 O O . THR B 1 111 ? 6.059 -16.781 10.328 1 92.06 111 THR B O 1
ATOM 1910 N N . LEU B 1 112 ? 4.242 -16.016 9.359 1 90.62 112 LEU B N 1
ATOM 1911 C CA . LEU B 1 112 ? 4.859 -15.852 8.047 1 90.62 112 LEU B CA 1
ATOM 1912 C C . LEU B 1 112 ? 5.941 -14.773 8.086 1 90.62 112 LEU B C 1
ATOM 1914 O O . LEU B 1 112 ? 7 -14.938 7.469 1 90.62 112 LEU B O 1
ATOM 1918 N N . ILE B 1 113 ? 5.66 -13.734 8.766 1 89.06 113 ILE B N 1
ATOM 1919 C CA . ILE B 1 113 ? 6.594 -12.617 8.852 1 89.06 113 ILE B CA 1
ATOM 1920 C C . ILE B 1 113 ? 7.848 -13.039 9.609 1 89.06 113 ILE B C 1
ATOM 1922 O O . ILE B 1 113 ? 8.969 -12.703 9.211 1 89.06 113 ILE B O 1
ATOM 1926 N N . LEU B 1 114 ? 7.637 -13.773 10.656 1 86.62 114 LEU B N 1
ATOM 1927 C CA . LEU B 1 114 ? 8.758 -14.25 11.461 1 86.62 114 LEU B CA 1
ATOM 1928 C C . LEU B 1 114 ? 9.617 -15.234 10.672 1 86.62 114 LEU B C 1
ATOM 1930 O O . LEU B 1 114 ? 10.844 -15.227 10.797 1 86.62 114 LEU B O 1
ATOM 1934 N N . ARG B 1 115 ? 8.953 -16 9.93 1 86.12 115 ARG B N 1
ATOM 1935 C CA . ARG B 1 115 ? 9.688 -16.953 9.094 1 86.12 115 ARG B CA 1
ATOM 1936 C C . ARG B 1 115 ? 10.57 -16.234 8.086 1 86.12 115 ARG B C 1
ATOM 1938 O O . ARG B 1 115 ? 11.711 -16.641 7.84 1 86.12 115 ARG B O 1
ATOM 1945 N N . ARG B 1 116 ? 10.102 -15.188 7.512 1 81.88 116 ARG B N 1
ATOM 1946 C CA . ARG B 1 116 ? 10.852 -14.43 6.516 1 81.88 116 ARG B CA 1
ATOM 1947 C C . ARG B 1 116 ? 12.023 -13.703 7.152 1 81.88 116 ARG B C 1
ATOM 1949 O O . ARG B 1 116 ? 13.094 -13.586 6.547 1 81.88 116 ARG B O 1
ATOM 1956 N N . LEU B 1 117 ? 11.773 -13.258 8.312 1 78 117 LEU B N 1
ATOM 1957 C CA . LEU B 1 117 ? 12.836 -12.547 9.023 1 78 117 LEU B CA 1
ATOM 1958 C C . LEU B 1 117 ? 13.969 -13.492 9.398 1 78 117 LEU B C 1
ATOM 1960 O O . LEU B 1 117 ? 15.141 -13.102 9.375 1 78 117 LEU B O 1
ATOM 1964 N N . ASP B 1 118 ? 13.586 -14.656 9.688 1 75.75 118 ASP B N 1
ATOM 1965 C CA . ASP B 1 118 ? 14.578 -15.664 10.039 1 75.75 118 ASP B CA 1
ATOM 1966 C C . ASP B 1 118 ? 15.367 -16.109 8.805 1 75.75 118 ASP B C 1
ATOM 1968 O O . ASP B 1 118 ? 16.562 -16.406 8.906 1 75.75 118 ASP B O 1
ATOM 1972 N N . SER B 1 119 ? 14.68 -16.078 7.656 1 71.88 119 SER B N 1
ATOM 1973 C CA . SER B 1 119 ? 15.336 -16.531 6.438 1 71.88 119 SER B CA 1
ATOM 1974 C C . SER B 1 119 ? 16.312 -15.484 5.918 1 71.88 119 SER B C 1
ATOM 1976 O O . SER B 1 119 ? 17.281 -15.812 5.219 1 71.88 119 SER B O 1
ATOM 1978 N N . ASN B 1 120 ? 16.062 -14.297 6.078 1 62.69 120 ASN B N 1
ATOM 1979 C CA . ASN B 1 120 ? 16.953 -13.234 5.641 1 62.69 120 ASN B CA 1
ATOM 1980 C C . ASN B 1 120 ? 18.188 -13.125 6.539 1 62.69 120 ASN B C 1
ATOM 1982 O O . ASN B 1 120 ? 19.062 -12.297 6.301 1 62.69 120 ASN B O 1
ATOM 1986 N N . GLN B 1 121 ? 18.266 -13.859 7.668 1 49.56 121 GLN B N 1
ATOM 1987 C CA . GLN B 1 121 ? 19.469 -13.93 8.484 1 49.56 121 GLN B CA 1
ATOM 1988 C C . GLN B 1 121 ? 20.422 -15.008 7.98 1 49.56 121 GLN B C 1
ATOM 1990 O O . GLN B 1 121 ? 19.969 -16.031 7.441 1 49.56 121 GLN B O 1
#

pLDDT: mean 90.02, std 15.41, range [23.3, 98.81]

Foldseek 3Di:
DPPPPPPPPPDDPVSVCCVQQVDPCLLVLLQVLVVPQWFLVSSCVVVVVDDSVSVVVSQVSCVVVQQKDWDWDPDVVITITIHGDPVNVVCNVVSVVVVVVCVVCVVVVVVVVVVVVVVVD/DPPPPPDPPPDDPVSVCCVQQVDPCLLVLLQVLVVPQWFLVSSCVVVVVDDSVSVVVSQVSCVVVQQKDWDWDPDVVITITIHGDPVNVVCNVVSVVVVVVCVVCVVVVVVVVVVVVVVVD

Sequence (242 aa):
MYERKTTPNLNCGLDLIGEVLYGKWKIRLLWFINEGHKRPSELQRKIPDASRRVLNIQLKELEEHELVSKIIYPVVPPKVEYSLTDFGKTLIPVISAIGNWGDEHEARLRTLILRRLDSNQMYERKTTPNLNCGLDLIGEVLYGKWKIRLLWFINEGHKRPSELQRKIPDASRRVLNIQLKELEEHELVSKIIYPVVPPKVEYSLTDFGKTLIPVISAIGNWGDEHEARLRTLILRRLDSNQ